Protein AF-A0A093BY20-F1 (afdb_monomer)

Solvent-accessible surface area (backbone atoms only — not comparable to full-atom values): 13966 Å² total; per-residue (Å²): 102,69,73,55,52,28,58,68,33,46,88,75,78,44,76,73,88,76,84,84,82,80,78,84,71,82,88,68,80,83,81,83,77,88,75,81,85,84,80,82,72,80,83,68,90,90,62,95,82,60,62,73,69,60,53,52,54,54,50,57,62,56,54,73,76,72,78,76,82,85,82,90,87,91,82,87,76,88,77,91,86,85,89,78,90,84,85,88,83,80,90,81,82,90,81,87,86,66,87,84,69,82,72,64,50,74,66,57,50,50,65,54,45,58,83,66,52,29,48,70,55,14,73,72,59,52,43,31,36,31,42,39,31,38,40,96,87,72,49,76,48,45,28,21,39,36,22,60,56,71,42,38,52,68,49,81,38,80,57,98,60,86,58,53,23,41,38,40,32,38,49,69,56,50,34,29,42,72,73,58,83,34,53,70,70,58,32,39,77,71,61,59,32,42,78,47,68,48,65,70,62,55,57,44,52,52,56,58,57,49,53,54,60,74,75,108

Organism: NCBI:txid240206

Sequence (216 aa):
LQLEINNMTKSWGLEVDRVELSMEAVLQPPRENPVGPLSTMPPVPGLEGLDGTLQQLAACFFSSALAGSRTGAPEAAASVETVNEVEPPTAPLLTTAGSTQRKPSADELLSAVEPILSEALVDQVGASYQVNITLPSGARSTYFIDLSSGSGQAGHGVPEGNPDVILEVAEEDLQDLFLGDLRPLSAYMSGRLQVKGDLHLALKLEELVKAMKSHR

InterPro domains:
  IPR003033 SCP2 sterol-binding domain [PF02036] (115-210)
  IPR036527 SCP2 sterol-binding domain superfamily [G3DSA:3.30.1050.10] (102-213)
  IPR036527 SCP2 sterol-binding domain superfamily [SSF55718] (108-212)
  IPR051935 Hydroxysteroid dehydrogenase-like protein 2 [PTHR42808] (101-214)

Radius of gyration: 29.67 Å; Cα contacts (8 Å, |Δi|>4): 219; chains: 1; bounding box: 61×71×63 Å

Mean predicted aligned error: 19.94 Å

Foldseek 3Di:
DQVVVQVVCVVVVDHDPDDDDDDDDPPDDDDDDDDDDDDDDDDDPPPPDDDVVVVVVVVVVVVVVPPPDDDDDDDDDDDDDDDDDDDDDDDDDDDDPDPPDPQDFPVRVQVLLVVLQALVLLVQQQFKEKEWEQEPVRDIWIKIWASNDDSTDIDTDDDPDDGQKYKYAYRVQVSCCLVVVDPPVNCPVVVRIPMDHDPVSVVSCVVSSVSSVVVD

Structure (mmCIF, N/CA/C/O backbone):
data_AF-A0A093BY20-F1
#
_entry.id   AF-A0A093BY20-F1
#
loop_
_atom_site.group_PDB
_atom_site.id
_atom_site.type_symbol
_atom_site.label_atom_id
_atom_site.label_alt_id
_atom_site.label_comp_id
_atom_site.label_asym_id
_atom_site.label_entity_id
_atom_site.label_seq_id
_atom_site.pdbx_PDB_ins_code
_atom_site.Cartn_x
_atom_site.Cartn_y
_atom_site.Cartn_z
_atom_site.occupancy
_atom_site.B_iso_or_equiv
_atom_site.auth_seq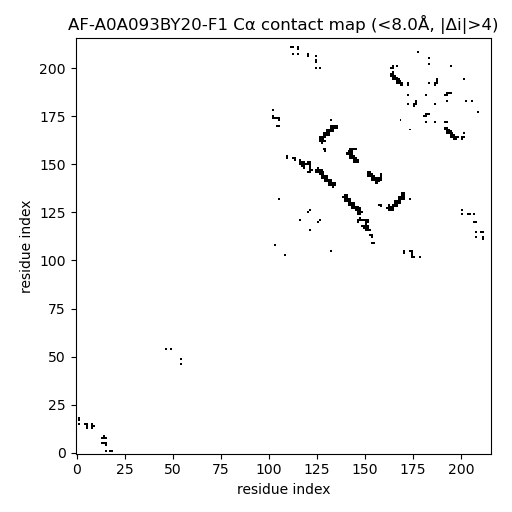_id
_atom_site.auth_comp_id
_atom_site.auth_asym_id
_atom_site.auth_atom_id
_atom_site.pdbx_PDB_model_num
ATOM 1 N N . LEU A 1 1 ? 0.530 -0.843 -36.905 1.00 69.81 1 LEU A N 1
ATOM 2 C CA . LEU A 1 1 ? -0.543 -1.311 -35.998 1.00 69.81 1 LEU A CA 1
ATOM 3 C C . LEU A 1 1 ? -0.497 -2.821 -35.780 1.00 69.81 1 LEU A C 1
ATOM 5 O O . LEU A 1 1 ? 0.227 -3.207 -34.886 1.00 69.81 1 LEU A O 1
ATOM 9 N N . GLN A 1 2 ? -1.134 -3.698 -36.569 1.00 71.62 2 GLN A N 1
ATOM 10 C CA . GLN A 1 2 ? -1.146 -5.143 -36.238 1.00 71.62 2 GLN A CA 1
ATOM 11 C C . GLN A 1 2 ? 0.258 -5.781 -36.147 1.00 71.62 2 GLN A C 1
ATOM 13 O O . GLN A 1 2 ? 0.544 -6.482 -35.186 1.00 71.62 2 GLN A O 1
ATOM 18 N N . LEU A 1 3 ? 1.174 -5.467 -37.072 1.00 75.19 3 LEU A N 1
ATOM 19 C CA . LEU A 1 3 ? 2.563 -5.962 -37.030 1.00 75.19 3 LEU A CA 1
ATOM 20 C C . LEU A 1 3 ? 3.346 -5.470 -35.795 1.00 75.19 3 LEU A C 1
ATOM 22 O O . LEU A 1 3 ? 4.195 -6.169 -35.253 1.00 75.19 3 LEU A O 1
ATOM 26 N N . GLU A 1 4 ? 3.049 -4.253 -35.359 1.00 78.06 4 GLU A N 1
ATOM 27 C CA . GLU A 1 4 ? 3.692 -3.591 -34.223 1.00 78.06 4 GLU A CA 1
ATOM 28 C C . GLU A 1 4 ? 3.171 -4.156 -32.899 1.00 78.06 4 GLU A C 1
ATOM 30 O O . GLU A 1 4 ? 3.953 -4.525 -32.028 1.00 78.06 4 GLU A O 1
ATOM 35 N N . ILE A 1 5 ? 1.855 -4.360 -32.813 1.00 78.25 5 ILE A N 1
ATOM 36 C CA . ILE A 1 5 ? 1.194 -5.041 -31.698 1.00 78.25 5 ILE A CA 1
ATOM 37 C C . ILE A 1 5 ? 1.679 -6.495 -31.606 1.00 78.25 5 ILE A C 1
ATOM 39 O O . ILE A 1 5 ? 1.964 -6.980 -30.511 1.00 78.25 5 ILE A O 1
ATOM 43 N N . ASN A 1 6 ? 1.856 -7.180 -32.740 1.00 81.75 6 ASN A N 1
ATOM 44 C CA . ASN A 1 6 ? 2.420 -8.531 -32.775 1.00 81.75 6 ASN A CA 1
ATOM 45 C C . ASN A 1 6 ? 3.862 -8.568 -32.270 1.00 81.75 6 ASN A C 1
ATOM 47 O O . ASN A 1 6 ? 4.234 -9.501 -31.571 1.00 81.75 6 ASN A O 1
ATOM 51 N N . ASN A 1 7 ? 4.675 -7.551 -32.557 1.00 84.06 7 ASN A N 1
ATOM 52 C CA . ASN A 1 7 ? 6.029 -7.473 -32.012 1.00 84.06 7 ASN A CA 1
ATOM 53 C C . ASN A 1 7 ? 6.010 -7.314 -30.479 1.00 84.06 7 ASN A C 1
ATOM 55 O O . ASN A 1 7 ? 6.732 -8.015 -29.774 1.00 84.06 7 ASN A O 1
ATOM 59 N N . MET A 1 8 ? 5.111 -6.473 -29.957 1.00 77.94 8 MET A N 1
ATOM 60 C CA . MET A 1 8 ? 4.942 -6.270 -28.512 1.00 77.94 8 MET A CA 1
ATOM 61 C C . MET A 1 8 ? 4.423 -7.516 -27.780 1.00 77.94 8 MET A C 1
ATOM 63 O O . MET A 1 8 ? 4.849 -7.799 -26.664 1.00 77.94 8 MET A O 1
ATOM 67 N N . THR A 1 9 ? 3.517 -8.272 -28.400 1.00 82.94 9 THR A N 1
ATOM 68 C CA . THR A 1 9 ? 2.881 -9.457 -27.792 1.00 82.94 9 THR A CA 1
ATOM 69 C C . THR A 1 9 ? 3.690 -10.744 -27.977 1.00 82.94 9 THR A C 1
ATOM 71 O O . THR A 1 9 ? 3.454 -11.737 -27.286 1.00 82.94 9 THR A O 1
ATOM 74 N N . LYS A 1 10 ? 4.732 -10.714 -28.816 1.00 85.25 10 LYS A N 1
ATOM 75 C CA . LYS A 1 10 ? 5.594 -11.867 -29.100 1.00 85.25 10 LYS A CA 1
ATOM 76 C C . LYS A 1 10 ? 6.351 -12.390 -27.882 1.00 85.25 10 LYS A C 1
ATOM 78 O O . LYS A 1 10 ? 6.501 -13.601 -27.741 1.00 85.25 10 LYS A O 1
ATOM 83 N N . SER A 1 11 ? 6.813 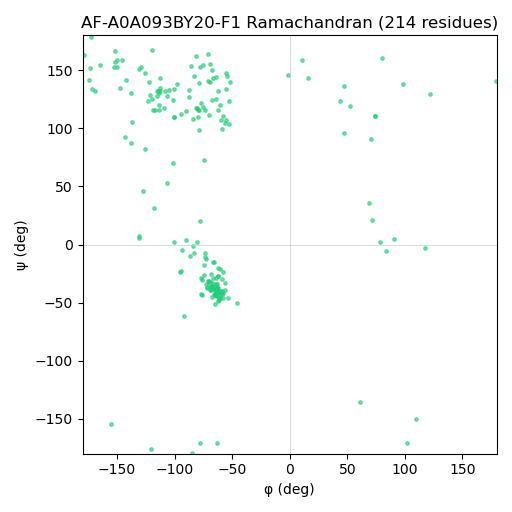-11.515 -26.988 1.00 77.25 11 SER A N 1
ATOM 84 C CA . SER A 1 11 ? 7.482 -11.929 -25.741 1.00 77.25 11 SER A CA 1
ATOM 85 C C . SER A 1 11 ? 6.544 -12.662 -24.774 1.00 77.25 11 SER A C 1
ATOM 87 O O . SER A 1 11 ? 7.016 -13.349 -23.875 1.00 77.25 11 SER A O 1
ATOM 89 N N . TRP A 1 12 ? 5.231 -12.571 -25.003 1.00 79.19 12 TRP A N 1
ATOM 90 C CA . TRP A 1 12 ? 4.180 -13.215 -24.218 1.00 79.19 12 TRP A CA 1
ATOM 91 C C . TRP A 1 12 ? 3.652 -14.490 -24.900 1.00 79.19 12 TRP A C 1
ATOM 93 O O . TRP A 1 12 ? 2.740 -15.127 -24.382 1.00 79.19 12 TRP A O 1
ATOM 103 N N . GLY A 1 13 ? 4.214 -14.876 -26.055 1.00 81.44 13 GLY A N 1
ATOM 104 C CA . GLY A 1 13 ? 3.799 -16.064 -26.809 1.00 81.44 13 GLY A CA 1
ATOM 105 C C . GLY A 1 13 ? 2.433 -15.934 -27.491 1.00 81.44 13 GLY A C 1
ATOM 106 O O . GLY A 1 13 ? 1.809 -16.948 -27.791 1.00 81.44 13 GLY A O 1
ATOM 107 N N . LEU A 1 14 ? 1.964 -14.705 -27.717 1.00 78.62 14 LEU A N 1
ATOM 108 C CA . LEU A 1 14 ? 0.658 -14.395 -28.297 1.00 78.62 14 LEU A CA 1
ATOM 109 C C . LEU A 1 14 ? 0.832 -13.759 -29.684 1.00 78.62 14 LEU A C 1
ATOM 111 O O . LEU A 1 14 ? 1.753 -12.971 -29.899 1.00 78.62 14 LEU A O 1
ATOM 115 N N . GLU A 1 15 ? -0.066 -14.087 -30.613 1.00 80.56 15 GLU A N 1
ATOM 116 C CA . GLU A 1 15 ? -0.161 -13.462 -31.937 1.00 80.56 15 GLU A CA 1
ATOM 117 C C . GLU A 1 15 ? -1.557 -12.854 -32.098 1.00 80.56 15 GLU A C 1
ATOM 119 O O . GLU A 1 15 ? -2.568 -13.515 -31.854 1.00 80.56 15 GLU A O 1
ATOM 124 N N . VAL A 1 16 ? -1.625 -11.579 -32.480 1.00 76.38 16 VAL A N 1
ATOM 125 C CA . VAL A 1 16 ? -2.894 -10.887 -32.706 1.00 76.38 16 VAL A CA 1
ATOM 126 C C . VAL A 1 16 ? -3.378 -11.182 -34.121 1.00 76.38 16 VAL A C 1
ATOM 128 O O . VAL A 1 16 ? -2.833 -10.682 -35.109 1.00 76.38 16 VAL A O 1
ATOM 131 N N . ASP A 1 17 ? -4.428 -11.999 -34.192 1.00 76.88 17 ASP A N 1
ATOM 132 C CA . ASP A 1 17 ? -5.066 -12.472 -35.426 1.00 76.88 17 ASP A CA 1
ATOM 133 C C . ASP A 1 17 ? -5.867 -11.367 -36.146 1.00 76.88 17 ASP A C 1
ATOM 135 O O . ASP A 1 17 ? -5.823 -11.247 -37.372 1.00 76.88 17 ASP A O 1
ATOM 139 N N . ARG A 1 18 ? -6.541 -10.482 -35.395 1.00 77.25 18 ARG A N 1
ATOM 140 C CA . ARG A 1 18 ? -7.375 -9.406 -35.955 1.00 77.25 18 ARG A CA 1
ATOM 141 C C . ARG A 1 18 ? -7.378 -8.162 -35.076 1.00 77.25 18 ARG A C 1
ATOM 143 O O . ARG A 1 18 ? -7.578 -8.248 -33.869 1.00 77.25 18 ARG A O 1
ATOM 150 N N . VAL A 1 19 ? -7.218 -7.000 -35.709 1.00 72.38 19 VAL A N 1
ATOM 151 C CA . VAL A 1 19 ? -7.348 -5.680 -35.078 1.00 72.38 19 VAL A CA 1
ATOM 152 C C . VAL A 1 19 ? -8.479 -4.928 -35.771 1.00 72.38 19 VAL A C 1
ATOM 154 O O . VAL A 1 19 ? -8.374 -4.620 -36.957 1.00 72.38 19 VAL A O 1
ATOM 157 N N . GLU A 1 20 ? -9.553 -4.629 -35.041 1.00 71.75 20 GLU A N 1
ATOM 158 C CA . GLU A 1 20 ? -10.641 -3.770 -35.518 1.00 71.75 20 GLU A CA 1
ATOM 159 C C . GLU A 1 20 ? -10.565 -2.408 -34.827 1.00 71.75 20 GLU A C 1
ATOM 161 O O . GLU A 1 20 ? -10.477 -2.318 -33.605 1.00 71.75 20 GLU A O 1
ATOM 166 N N . LEU A 1 21 ? -10.571 -1.342 -35.628 1.00 67.25 21 LEU A N 1
ATOM 167 C CA . LEU A 1 21 ? -10.616 0.035 -35.150 1.00 67.25 21 LEU A CA 1
ATOM 168 C C . LEU A 1 21 ? -12.051 0.535 -35.289 1.00 67.25 21 LEU A C 1
ATOM 170 O O . LEU A 1 21 ? -12.534 0.759 -36.398 1.00 67.25 21 LEU A O 1
ATOM 174 N N . SER A 1 22 ? -12.740 0.719 -34.170 1.00 59.31 22 SER A N 1
ATOM 175 C CA . SER A 1 22 ? -14.017 1.424 -34.145 1.00 59.31 22 SER A CA 1
ATOM 176 C C . SER A 1 22 ? -13.753 2.927 -34.175 1.00 59.31 22 SER A C 1
ATOM 178 O O . SER A 1 22 ? -13.250 3.494 -33.209 1.00 59.31 22 SER A O 1
ATOM 180 N N . MET A 1 23 ? -14.081 3.572 -35.292 1.00 55.59 23 MET A N 1
ATOM 181 C CA . MET A 1 23 ? -14.106 5.030 -35.382 1.00 55.59 23 MET A CA 1
ATOM 182 C C . MET A 1 23 ? -15.297 5.519 -34.553 1.00 55.59 23 MET A C 1
ATOM 184 O O . MET A 1 23 ? -16.440 5.209 -34.886 1.00 55.59 23 MET A O 1
ATOM 188 N N . GLU A 1 24 ? -15.033 6.197 -33.434 1.00 55.28 24 GLU A N 1
ATOM 189 C CA . GLU A 1 24 ? -16.071 6.709 -32.536 1.00 55.28 24 GLU A CA 1
ATOM 190 C C . GLU A 1 24 ? -17.056 7.599 -33.307 1.00 55.28 24 GLU A C 1
ATOM 192 O O . GLU A 1 24 ? -16.753 8.729 -33.688 1.00 55.28 24 GLU A O 1
ATOM 197 N N . ALA A 1 25 ? -18.265 7.086 -33.540 1.00 54.41 25 ALA A N 1
ATOM 198 C CA . ALA A 1 25 ? -19.403 7.913 -33.892 1.00 54.41 25 ALA A CA 1
ATOM 199 C C . ALA A 1 25 ? -19.928 8.539 -32.595 1.00 54.41 25 ALA A C 1
ATOM 201 O O . ALA A 1 25 ? -20.376 7.831 -31.695 1.00 54.41 25 ALA A O 1
ATOM 202 N N . VAL A 1 26 ? -19.861 9.867 -32.490 1.00 50.59 26 VAL A N 1
ATOM 203 C CA . VAL A 1 26 ? -20.443 10.635 -31.380 1.00 50.59 26 VAL A CA 1
ATOM 204 C C . VAL A 1 26 ? -21.945 10.335 -31.307 1.00 50.59 26 VAL A C 1
ATOM 206 O O . VAL A 1 26 ? -22.707 10.724 -32.189 1.00 50.59 26 VAL A O 1
ATOM 209 N N . LEU A 1 27 ? -22.379 9.625 -30.262 1.00 52.09 27 LEU A N 1
ATOM 210 C CA . LEU A 1 27 ? -23.745 9.095 -30.145 1.00 52.09 27 LEU A CA 1
ATOM 211 C C . LEU A 1 27 ? -24.800 10.112 -29.675 1.00 52.09 27 LEU A C 1
ATOM 213 O O . LEU A 1 27 ? -25.965 9.736 -29.553 1.00 52.09 27 LEU A O 1
ATOM 217 N N . GLN A 1 28 ? -24.449 11.383 -29.441 1.00 51.81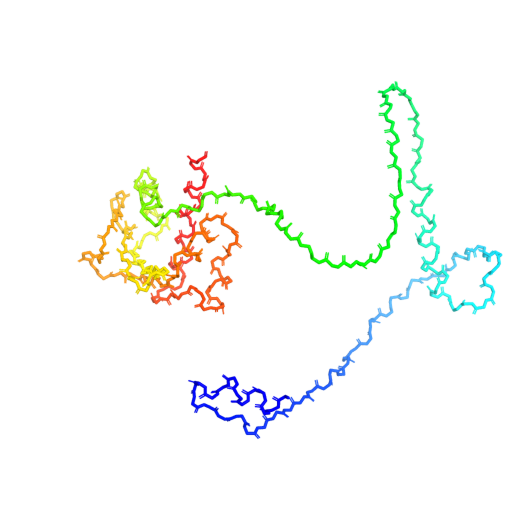 28 GLN A N 1
ATOM 218 C CA . GLN A 1 28 ? -25.421 12.475 -29.267 1.00 51.81 28 GLN A CA 1
ATOM 219 C C . GLN A 1 28 ? -24.741 13.858 -29.278 1.00 51.81 28 GLN A C 1
ATOM 221 O O . GLN A 1 28 ? -23.774 14.049 -28.538 1.00 51.81 28 GLN A O 1
ATOM 226 N N . PRO A 1 29 ? -25.241 14.846 -30.046 1.00 53.81 29 PRO 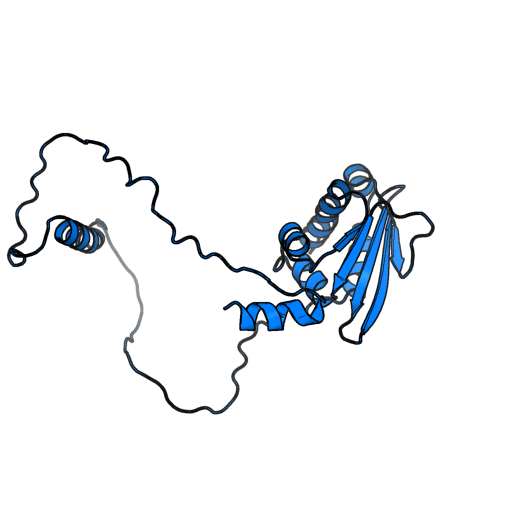A N 1
ATOM 227 C CA . PRO A 1 29 ? -24.869 16.239 -29.830 1.00 53.81 29 PRO A CA 1
ATOM 228 C C . PRO A 1 29 ? -25.435 16.738 -28.482 1.00 53.81 29 PRO A C 1
ATOM 230 O O . PRO A 1 29 ? -26.484 16.251 -28.041 1.00 53.81 29 PRO A O 1
ATOM 233 N N . PRO A 1 30 ? -24.772 17.698 -27.809 1.00 41.91 30 PRO A N 1
ATOM 234 C CA . PRO A 1 30 ? -25.262 18.278 -26.561 1.00 41.91 30 PRO A CA 1
ATOM 235 C C . PRO A 1 30 ? -26.679 18.837 -26.728 1.00 41.91 30 PRO A C 1
ATOM 237 O O . PRO A 1 30 ? -26.962 19.543 -27.693 1.00 41.91 30 PRO A O 1
ATOM 240 N N . ARG A 1 31 ? -27.576 18.530 -25.783 1.00 41.44 31 ARG A N 1
ATOM 241 C CA . ARG A 1 31 ? -28.939 19.079 -25.764 1.00 41.44 31 ARG A CA 1
ATOM 242 C C . ARG A 1 31 ? -28.882 20.606 -25.660 1.00 41.44 31 ARG A C 1
ATOM 244 O O . ARG A 1 31 ? -28.380 21.135 -24.670 1.00 41.44 31 ARG A O 1
ATOM 251 N N . GLU A 1 32 ? -29.439 21.292 -26.653 1.00 40.88 32 GLU A N 1
ATOM 252 C CA . GLU A 1 32 ? -29.743 22.720 -26.587 1.00 40.88 32 GLU A CA 1
ATOM 253 C C . GLU A 1 32 ? -30.771 22.963 -25.471 1.00 40.88 32 GLU A C 1
ATOM 255 O O . GLU A 1 32 ? -31.903 22.484 -25.531 1.00 40.88 32 GLU A O 1
ATOM 260 N N . ASN A 1 33 ? -30.374 23.696 -24.430 1.00 39.94 33 ASN A N 1
ATOM 261 C CA . ASN A 1 33 ? -31.321 24.304 -23.499 1.00 39.94 33 ASN A CA 1
ATOM 262 C C . ASN A 1 33 ? -31.849 25.592 -24.148 1.00 39.94 33 ASN A C 1
ATOM 264 O O . ASN A 1 33 ? -31.050 26.505 -24.373 1.00 39.94 33 ASN A O 1
ATOM 268 N N . PRO A 1 34 ? -33.158 25.722 -24.430 1.00 47.03 34 PRO A N 1
ATOM 269 C CA . PRO A 1 34 ? -33.701 26.961 -24.952 1.00 47.03 34 PRO A CA 1
ATOM 270 C C . PRO A 1 34 ? -33.858 27.930 -23.779 1.00 47.03 34 PRO A C 1
ATOM 272 O O . PRO A 1 34 ? -34.822 27.857 -23.018 1.00 47.03 34 PRO A O 1
ATOM 275 N N . VAL A 1 35 ? -32.899 28.837 -23.604 1.00 39.44 35 VAL A N 1
ATOM 276 C CA . VAL A 1 35 ? -33.124 30.028 -22.780 1.00 39.44 35 VAL A CA 1
ATOM 277 C C . VAL A 1 35 ? -33.713 31.104 -23.685 1.00 39.44 35 VAL A C 1
ATOM 279 O O . VAL A 1 35 ? -33.202 31.375 -24.768 1.00 39.44 35 VAL A O 1
ATOM 282 N N . GLY A 1 36 ? -34.853 31.633 -23.241 1.00 38.91 36 GLY A N 1
ATOM 283 C CA . GLY A 1 36 ? -35.722 32.567 -23.949 1.00 38.91 36 GLY A CA 1
ATOM 284 C C . GLY A 1 36 ? -35.114 33.939 -24.285 1.00 38.91 36 GLY A C 1
ATOM 285 O O . GLY A 1 36 ? -33.911 34.161 -24.171 1.00 38.91 36 GLY A O 1
ATOM 286 N N . PRO A 1 37 ? -35.959 34.864 -24.769 1.00 47.53 37 PRO A N 1
ATOM 287 C CA . PRO A 1 37 ? -35.572 35.823 -25.789 1.00 47.53 37 PRO A CA 1
ATOM 288 C C . PRO A 1 37 ? -34.906 37.087 -25.235 1.00 47.53 37 PRO A C 1
ATOM 290 O O . PRO A 1 37 ? -35.237 37.571 -24.157 1.00 47.53 37 PRO A O 1
ATOM 293 N N . LEU A 1 38 ? -34.078 37.678 -26.102 1.00 43.72 38 LEU A N 1
ATOM 294 C CA . LEU A 1 38 ? -33.733 39.101 -26.171 1.00 43.72 38 LEU A CA 1
ATOM 295 C C . LEU A 1 38 ? -32.847 39.656 -25.045 1.00 43.72 38 LEU A C 1
ATOM 297 O O . LEU A 1 38 ? -33.289 40.294 -24.095 1.00 43.72 38 LEU A O 1
ATOM 301 N N . SER A 1 39 ? -31.543 39.598 -25.288 1.00 38.72 39 SER A N 1
ATOM 302 C CA . SER A 1 39 ? -30.686 40.764 -25.068 1.00 38.72 39 SER A CA 1
ATOM 303 C C . SER A 1 39 ? -29.715 40.858 -26.235 1.00 38.72 39 SER A C 1
ATOM 305 O O . SER A 1 39 ? -28.633 40.284 -26.235 1.00 38.72 39 SER A O 1
ATOM 307 N N . THR A 1 40 ? -30.169 41.543 -27.283 1.00 40.41 40 THR A N 1
ATOM 308 C CA . THR A 1 40 ? -29.341 42.020 -28.389 1.00 40.41 40 THR A CA 1
ATOM 309 C C . THR A 1 40 ? -28.227 42.894 -27.821 1.00 40.41 40 THR A C 1
ATOM 311 O O . THR A 1 40 ? -28.475 44.035 -27.428 1.00 40.41 40 THR A O 1
ATOM 314 N N . MET A 1 41 ? -27.006 42.362 -27.757 1.00 45.06 41 MET A N 1
ATOM 315 C CA . MET A 1 41 ? -25.820 43.205 -27.643 1.00 45.06 41 MET A CA 1
ATOM 316 C C . MET A 1 41 ? -25.661 43.999 -28.947 1.00 45.06 41 MET A C 1
ATOM 318 O O . MET A 1 41 ? -25.984 43.478 -30.019 1.00 45.06 41 MET A O 1
ATOM 322 N N . PRO A 1 42 ? -25.214 45.265 -28.881 1.00 47.59 42 PRO A N 1
ATOM 323 C CA . PRO A 1 42 ? -24.997 46.057 -30.080 1.00 47.59 42 PRO A CA 1
ATOM 324 C C . PRO A 1 42 ? -23.884 45.421 -30.929 1.00 47.59 42 PRO A C 1
ATOM 326 O O . PRO A 1 42 ? -22.929 44.878 -30.368 1.00 47.59 42 PRO A O 1
ATOM 329 N N . PRO A 1 43 ? -23.991 45.479 -32.267 1.00 48.41 43 PRO A N 1
ATOM 330 C CA . PRO A 1 43 ? -22.982 44.915 -33.148 1.00 48.41 43 PRO A CA 1
ATOM 331 C C . PRO A 1 43 ? -21.650 45.631 -32.928 1.00 48.41 43 PRO A C 1
ATOM 333 O O . PRO A 1 43 ? -21.586 46.861 -32.884 1.00 48.41 43 PRO A O 1
ATOM 336 N N . VAL A 1 44 ? -20.587 44.845 -32.773 1.00 50.56 44 VAL A N 1
ATOM 337 C CA . VAL A 1 44 ? -19.222 45.356 -32.648 1.00 50.56 44 VAL A CA 1
ATOM 338 C C . VAL A 1 44 ? -18.766 45.793 -34.047 1.00 50.56 44 VAL A C 1
ATOM 340 O O . VAL A 1 44 ? -18.723 44.949 -34.947 1.00 50.56 44 VAL A O 1
ATOM 343 N N . PRO A 1 45 ? -18.451 47.081 -34.281 1.00 50.25 45 PRO A N 1
ATOM 344 C CA . PRO A 1 45 ? -18.043 47.540 -35.604 1.00 50.25 45 PRO A CA 1
ATOM 345 C C . PRO A 1 45 ? -16.726 46.877 -36.017 1.00 50.25 45 PRO A C 1
ATOM 347 O O . PRO A 1 45 ? -15.736 46.968 -35.292 1.00 50.25 45 PRO A O 1
ATOM 350 N N . GLY A 1 46 ? -16.713 46.231 -37.186 1.00 57.56 46 GLY A N 1
ATOM 351 C CA . GLY A 1 46 ? -15.500 45.678 -37.799 1.00 57.56 46 GLY A CA 1
ATOM 352 C C . GLY A 1 46 ? -15.468 44.162 -37.996 1.00 57.56 46 GLY A C 1
ATOM 353 O O . GLY A 1 46 ? -14.510 43.683 -38.591 1.00 57.56 46 GLY A O 1
ATOM 354 N N . LEU A 1 47 ? -16.486 43.408 -37.560 1.00 54.66 47 LEU A N 1
ATOM 355 C CA . LEU A 1 47 ? -16.532 41.941 -37.704 1.00 54.66 47 LEU A CA 1
ATOM 356 C C . LEU A 1 47 ? -17.833 41.446 -38.365 1.00 54.66 47 LEU A C 1
ATOM 358 O O . LEU A 1 47 ? -18.448 40.483 -37.921 1.00 54.66 47 LEU A O 1
ATOM 362 N N . GLU A 1 48 ? -18.258 42.082 -39.455 1.00 55.59 48 GLU A N 1
ATOM 363 C CA . GLU A 1 48 ? -19.518 41.769 -40.161 1.00 55.59 48 GLU A CA 1
ATOM 364 C C . GLU A 1 48 ? -19.457 40.517 -41.071 1.00 55.59 48 GLU A C 1
ATOM 366 O O . GLU A 1 48 ? -20.289 40.350 -41.956 1.00 55.59 48 GLU A O 1
ATOM 371 N N . GLY A 1 49 ? -18.496 39.610 -40.863 1.00 57.38 49 GLY A N 1
ATOM 372 C CA . GLY A 1 49 ? -18.312 38.414 -41.704 1.00 57.38 49 GLY A CA 1
ATOM 373 C C . GLY A 1 49 ? -18.157 37.087 -40.960 1.00 57.38 49 GLY A C 1
ATOM 374 O O . GLY A 1 49 ? -17.857 36.080 -41.595 1.00 57.38 49 GLY A O 1
ATOM 375 N N . LEU A 1 50 ? -18.304 37.070 -39.633 1.00 55.97 50 LEU A N 1
ATOM 376 C CA . LEU A 1 50 ? -18.008 35.899 -38.802 1.00 55.97 50 LEU A CA 1
ATOM 377 C C . LEU A 1 50 ? -19.286 35.375 -38.141 1.00 55.97 50 LEU A C 1
ATOM 379 O O . LEU A 1 50 ? -20.032 36.163 -37.557 1.00 55.97 50 LEU A O 1
ATOM 383 N N . ASP A 1 51 ? -19.502 34.059 -38.216 1.00 57.78 51 ASP A N 1
ATOM 384 C CA . ASP A 1 51 ? -20.647 33.356 -37.624 1.00 57.78 51 ASP A CA 1
ATOM 385 C C . ASP A 1 51 ? -20.766 33.646 -36.112 1.00 57.78 51 ASP A C 1
ATOM 387 O O . ASP A 1 51 ? -19.758 33.826 -35.418 1.00 57.78 51 ASP A O 1
ATOM 391 N N . GLY A 1 52 ? -21.995 33.735 -35.590 1.00 56.94 52 GLY A N 1
ATOM 392 C CA . GLY A 1 52 ? -22.290 34.349 -34.283 1.00 56.94 52 GLY A CA 1
ATOM 393 C C . GLY A 1 52 ? -21.563 33.720 -33.084 1.00 56.94 52 GLY A C 1
ATOM 394 O O . GLY A 1 52 ? -21.297 34.392 -32.089 1.00 56.94 52 GLY A O 1
ATOM 395 N N . THR A 1 53 ? -21.154 32.456 -33.195 1.00 55.19 53 THR A N 1
ATOM 396 C CA . THR A 1 53 ? -20.357 31.734 -32.190 1.00 55.19 53 THR A CA 1
ATOM 397 C C . THR A 1 53 ? -18.934 32.272 -32.036 1.00 55.19 53 THR A C 1
ATOM 399 O O . THR A 1 53 ? -18.421 32.327 -30.917 1.00 55.19 53 THR A O 1
ATOM 402 N N . LEU A 1 54 ? -18.299 32.728 -33.120 1.00 58.69 54 LEU A N 1
ATOM 403 C CA . LEU A 1 54 ? -16.959 33.327 -33.062 1.00 58.69 54 LEU A CA 1
ATOM 404 C C . LEU A 1 54 ? -16.987 34.721 -32.430 1.00 58.69 54 LEU A C 1
ATOM 406 O O . LEU A 1 54 ? -16.074 35.081 -31.686 1.00 58.69 54 LEU A O 1
ATOM 410 N N . GLN A 1 55 ? -18.059 35.482 -32.655 1.00 60.03 55 GLN A N 1
ATOM 411 C CA . GLN A 1 55 ? -18.249 36.774 -31.994 1.00 60.03 55 GLN A CA 1
ATOM 412 C C . GLN A 1 55 ? -18.504 36.607 -30.488 1.00 60.03 55 GLN A C 1
ATOM 414 O O . GLN A 1 55 ? -17.981 37.385 -29.691 1.00 60.03 55 GLN A O 1
ATOM 419 N N . GLN A 1 56 ? -19.224 35.552 -30.085 1.00 58.91 56 GLN A N 1
ATOM 420 C CA . GLN A 1 56 ? -19.463 35.223 -28.675 1.00 58.91 56 GLN A CA 1
ATOM 421 C C . GLN A 1 56 ? -18.155 34.903 -27.932 1.00 58.91 56 GLN A C 1
ATOM 423 O O . GLN A 1 56 ? -17.939 35.371 -26.813 1.00 58.91 56 GLN A O 1
ATOM 428 N N . LEU A 1 57 ? -17.255 34.148 -28.572 1.00 61.50 57 LEU A N 1
ATOM 429 C CA . LEU A 1 57 ? -15.925 33.858 -28.032 1.00 61.50 57 LEU A CA 1
ATOM 430 C C . LEU A 1 57 ? -15.080 35.135 -27.905 1.00 61.50 57 LEU A C 1
ATOM 432 O O . LEU A 1 57 ? -14.471 35.359 -26.858 1.00 61.50 57 LEU A O 1
ATOM 436 N N . ALA A 1 58 ? -15.094 36.006 -28.920 1.00 58.34 58 ALA A N 1
ATOM 437 C CA . ALA A 1 58 ? -14.380 37.283 -28.878 1.00 58.34 58 ALA A CA 1
ATOM 438 C C . ALA A 1 58 ? -14.908 38.217 -27.768 1.00 58.34 58 ALA A C 1
ATOM 440 O O . ALA A 1 58 ? -14.122 38.847 -27.056 1.00 58.34 58 ALA A O 1
ATOM 441 N N . ALA A 1 59 ? -16.226 38.259 -27.556 1.00 60.16 59 ALA A N 1
ATOM 442 C CA . ALA A 1 59 ? -16.844 39.032 -26.480 1.00 60.16 59 ALA A CA 1
ATOM 443 C C . ALA A 1 59 ? -16.467 38.503 -25.082 1.00 60.16 59 ALA A C 1
ATOM 445 O O . ALA A 1 59 ? -16.198 39.298 -24.179 1.00 60.16 59 ALA A O 1
ATOM 446 N N . CYS A 1 60 ? -16.375 37.178 -24.901 1.00 56.75 60 CYS A N 1
ATOM 447 C CA . CYS A 1 60 ? -15.927 36.573 -23.642 1.00 56.75 60 CYS A CA 1
ATOM 448 C C . CYS A 1 60 ? -14.479 36.945 -23.288 1.00 56.75 60 CYS A C 1
ATOM 450 O O . CYS A 1 60 ? -14.197 37.239 -22.126 1.00 56.75 60 CYS A O 1
ATOM 452 N N . PHE A 1 61 ? -13.578 37.007 -24.275 1.00 56.09 61 PHE A N 1
ATOM 453 C CA . PHE A 1 61 ? -12.198 37.450 -24.047 1.00 56.09 61 PHE A CA 1
ATOM 454 C C . PHE A 1 61 ? -12.112 38.936 -23.676 1.00 56.09 61 PHE A C 1
ATOM 456 O O . PHE A 1 61 ? -11.334 39.305 -22.797 1.00 56.09 61 PHE A O 1
ATOM 463 N N . PHE A 1 62 ? -12.944 39.788 -24.279 1.00 51.72 62 PHE A N 1
ATOM 464 C CA . PHE A 1 62 ? -12.947 41.221 -23.973 1.00 51.72 62 PHE A CA 1
ATOM 465 C C . PHE A 1 62 ? -13.630 41.550 -22.632 1.00 51.72 62 PHE A C 1
ATOM 467 O O . PHE A 1 62 ? -13.220 42.475 -21.931 1.00 51.72 62 PHE A O 1
ATOM 474 N N . SER A 1 63 ? -14.629 40.763 -22.213 1.00 48.25 63 SER A N 1
ATOM 475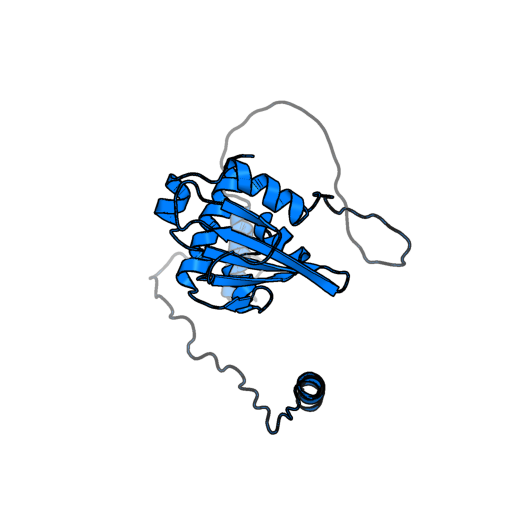 C CA . SER A 1 63 ? -15.332 40.975 -20.939 1.00 48.25 63 SER A CA 1
ATOM 476 C C . SER A 1 63 ? -14.457 40.706 -19.711 1.00 48.25 63 SER A C 1
ATOM 478 O O . SER A 1 63 ? -14.706 41.287 -18.652 1.00 48.25 63 SER A O 1
ATOM 480 N N . SER A 1 64 ? -13.421 39.869 -19.827 1.00 47.03 64 SER A N 1
ATOM 481 C CA . SER A 1 64 ? -12.518 39.591 -18.703 1.00 47.03 64 SER A CA 1
ATOM 482 C C . SER A 1 64 ? -11.562 40.753 -18.391 1.00 47.03 64 SER A C 1
ATOM 484 O O . SER A 1 64 ? -10.919 40.739 -17.344 1.00 47.03 64 SER A O 1
ATOM 486 N N . ALA A 1 65 ? -11.485 41.773 -19.257 1.00 50.22 65 ALA A N 1
ATOM 487 C CA . ALA A 1 65 ? -10.610 42.934 -19.082 1.00 50.22 65 ALA A CA 1
ATOM 488 C C . ALA A 1 65 ? -11.278 44.138 -18.382 1.00 50.22 65 ALA A C 1
ATOM 490 O O . ALA A 1 65 ? -10.600 45.124 -18.103 1.00 50.22 65 ALA A O 1
ATOM 491 N N . LEU A 1 66 ? -12.585 44.090 -18.077 1.00 45.72 66 LEU A N 1
ATOM 492 C CA . LEU A 1 66 ? -13.323 45.249 -17.538 1.00 45.72 66 LEU A CA 1
ATOM 493 C C . LEU A 1 66 ? -14.182 44.981 -16.289 1.00 45.72 66 LEU A C 1
ATOM 495 O O . LEU A 1 66 ? -14.857 45.892 -15.813 1.00 45.72 66 LEU A O 1
ATOM 499 N N . ALA A 1 67 ? -14.096 43.796 -15.680 1.00 38.09 67 ALA A N 1
ATOM 500 C CA . ALA A 1 67 ? -14.754 43.487 -14.404 1.00 38.09 67 ALA A CA 1
ATOM 501 C C . ALA A 1 67 ? -13.756 43.408 -13.230 1.00 38.09 67 ALA A C 1
ATOM 503 O O . ALA A 1 67 ? -13.716 42.437 -12.483 1.00 38.09 67 ALA A O 1
ATOM 504 N N . GLY A 1 68 ? -12.949 44.459 -13.069 1.00 34.91 68 GLY A N 1
ATOM 505 C CA . GLY A 1 68 ? -12.187 44.759 -11.854 1.00 34.91 68 GLY A CA 1
ATOM 506 C C . GLY A 1 68 ? -12.517 46.177 -11.393 1.00 34.91 68 GLY A C 1
ATOM 507 O O . GLY A 1 68 ? -11.830 47.134 -11.740 1.00 34.91 68 GLY A O 1
ATOM 508 N N . SER A 1 69 ? -13.624 46.354 -10.675 1.00 34.00 69 SER A N 1
ATOM 509 C CA . SER A 1 69 ? -14.067 47.663 -10.192 1.00 34.00 69 SER A CA 1
ATOM 510 C C . SER A 1 69 ? -13.339 48.084 -8.909 1.00 34.00 69 SER A C 1
ATOM 512 O O . SER A 1 69 ? -13.548 47.461 -7.878 1.00 34.00 69 SER A O 1
ATOM 514 N N . ARG A 1 70 ? -12.582 49.195 -9.005 1.00 29.55 70 ARG A N 1
ATOM 515 C CA . ARG A 1 70 ? -12.468 50.333 -8.051 1.00 29.55 70 ARG A CA 1
ATOM 516 C C . ARG A 1 70 ? -12.152 49.956 -6.581 1.00 29.55 70 ARG A C 1
ATOM 518 O O . ARG A 1 70 ? -12.981 49.370 -5.905 1.00 29.55 70 ARG A O 1
ATOM 525 N N . THR A 1 71 ? -11.049 50.370 -5.941 1.00 26.92 71 THR A N 1
ATOM 526 C CA . THR A 1 71 ? -10.687 51.752 -5.522 1.00 26.92 71 THR A CA 1
ATOM 527 C C . THR A 1 71 ? -9.309 51.691 -4.802 1.00 26.92 71 THR A C 1
ATOM 529 O O . THR A 1 71 ? -9.067 50.719 -4.096 1.00 26.92 71 THR A O 1
ATOM 532 N N . GLY A 1 72 ? -8.409 52.674 -5.010 1.00 26.30 72 GLY A N 1
ATOM 533 C CA . GLY A 1 72 ? -6.985 52.692 -4.570 1.00 26.30 72 GLY A CA 1
ATOM 534 C C . GLY A 1 72 ? -6.706 53.030 -3.090 1.00 26.30 72 GLY A C 1
ATOM 535 O O . GLY A 1 72 ? -7.642 53.115 -2.306 1.00 26.30 72 GLY A O 1
ATOM 536 N N . ALA A 1 73 ? -5.475 53.263 -2.605 1.00 32.41 73 ALA A N 1
ATOM 537 C CA . ALA A 1 73 ? -4.126 53.480 -3.175 1.00 32.41 73 ALA A CA 1
ATOM 538 C C . ALA A 1 73 ? -3.038 53.079 -2.104 1.00 32.41 73 ALA A C 1
ATOM 540 O O . ALA A 1 73 ? -3.377 52.284 -1.234 1.00 32.41 73 ALA A O 1
ATOM 541 N N . PRO A 1 74 ? -1.783 53.596 -2.086 1.00 44.47 74 PRO A N 1
ATOM 542 C CA . PRO A 1 74 ? -0.556 52.993 -2.644 1.00 44.47 74 PRO A CA 1
ATOM 543 C C . PRO A 1 74 ? 0.569 52.717 -1.603 1.00 44.47 74 PRO A C 1
ATOM 545 O O . PRO A 1 74 ? 0.535 53.290 -0.526 1.00 44.47 74 PRO A O 1
ATOM 548 N N . GLU A 1 75 ? 1.614 51.946 -1.951 1.00 25.48 75 GLU A N 1
ATOM 549 C CA . GLU A 1 75 ? 3.034 52.357 -1.800 1.00 25.48 75 GLU A CA 1
ATOM 550 C C . GLU A 1 75 ? 4.003 51.352 -2.469 1.00 25.48 75 GLU A C 1
ATOM 552 O O . GLU A 1 75 ? 3.838 50.147 -2.329 1.00 25.48 75 GLU A O 1
ATOM 557 N N . ALA A 1 76 ? 4.953 51.922 -3.226 1.00 29.28 76 ALA A N 1
ATOM 558 C CA . ALA A 1 76 ? 6.305 51.510 -3.657 1.00 29.28 76 ALA A CA 1
ATOM 559 C C . ALA A 1 76 ? 6.757 50.025 -3.545 1.00 29.28 76 ALA A C 1
ATOM 561 O O . ALA A 1 76 ? 6.518 49.353 -2.557 1.00 29.28 76 ALA A O 1
ATOM 562 N N . ALA A 1 77 ? 7.538 49.446 -4.462 1.00 31.08 77 ALA A N 1
ATOM 563 C CA . ALA A 1 77 ? 8.514 50.002 -5.396 1.00 31.08 77 ALA A CA 1
ATOM 564 C C . ALA A 1 77 ? 8.863 48.966 -6.490 1.00 31.08 77 ALA A C 1
ATOM 566 O O . ALA A 1 77 ? 8.784 47.775 -6.218 1.00 31.08 77 ALA A O 1
ATOM 567 N N . ALA A 1 78 ? 9.302 49.473 -7.656 1.00 29.23 78 ALA A N 1
ATOM 568 C CA . ALA A 1 78 ? 10.367 48.971 -8.554 1.00 29.23 78 ALA A CA 1
ATOM 569 C C . ALA A 1 78 ? 10.400 47.470 -8.942 1.00 29.23 78 ALA A C 1
ATOM 571 O O . ALA A 1 78 ? 10.376 46.597 -8.095 1.00 29.23 78 ALA A O 1
ATOM 572 N N . SER A 1 79 ? 10.629 47.025 -10.175 1.00 29.39 79 SER A N 1
ATOM 573 C CA . SER A 1 79 ? 10.880 47.588 -11.505 1.00 29.39 79 SER A CA 1
ATOM 574 C C . SER A 1 79 ? 10.911 46.373 -12.461 1.00 29.39 79 SER A C 1
ATOM 576 O O . SER A 1 79 ? 11.427 45.340 -12.054 1.00 29.39 79 SER A O 1
ATOM 578 N N . VAL A 1 80 ? 10.361 46.522 -13.679 1.00 34.88 80 VAL A N 1
ATOM 579 C CA . VAL A 1 80 ? 10.910 46.133 -15.013 1.00 34.88 80 VAL A CA 1
ATOM 580 C C . VAL A 1 80 ? 11.591 44.737 -15.112 1.00 34.88 80 VAL A C 1
ATOM 582 O O . VAL A 1 80 ? 12.537 44.462 -14.397 1.00 34.88 80 VAL A O 1
ATOM 585 N N . GLU A 1 81 ? 11.213 43.793 -15.984 1.00 32.19 81 GLU A N 1
ATOM 586 C CA . GLU A 1 81 ? 11.257 43.900 -17.449 1.00 32.19 81 GLU A CA 1
ATOM 587 C C . GLU A 1 81 ? 10.598 42.686 -18.140 1.00 32.19 81 GLU A C 1
ATOM 589 O O . GLU A 1 81 ? 10.571 41.569 -17.630 1.00 32.19 81 GLU A O 1
ATOM 594 N N . THR A 1 82 ? 10.079 42.962 -19.329 1.00 32.59 82 THR A N 1
ATOM 595 C CA . THR A 1 82 ? 9.468 42.097 -20.348 1.00 32.59 82 THR A CA 1
ATOM 596 C C . THR A 1 82 ? 10.497 41.455 -21.300 1.00 32.59 82 THR A C 1
ATOM 598 O O . THR A 1 82 ? 11.658 41.838 -21.267 1.00 32.59 82 THR A O 1
ATOM 601 N N . VAL A 1 83 ? 9.987 40.656 -22.263 1.00 33.03 83 VAL A N 1
ATOM 602 C CA . VAL A 1 83 ? 10.549 40.296 -23.601 1.00 33.03 83 VAL A CA 1
ATOM 603 C C . VAL A 1 83 ? 11.264 38.932 -2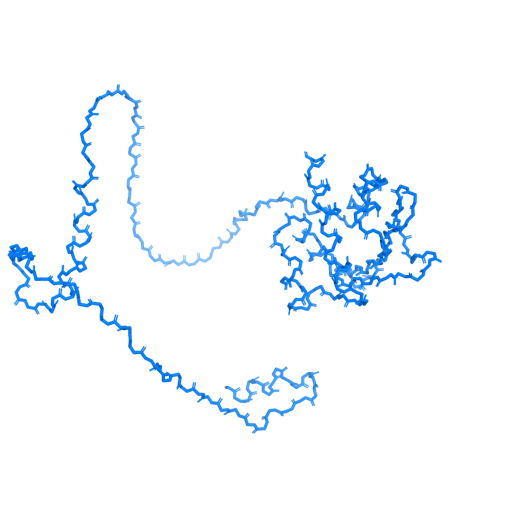3.642 1.00 33.03 83 VAL A C 1
ATOM 605 O O . VAL A 1 83 ? 12.055 38.638 -22.761 1.00 33.03 83 VAL A O 1
ATOM 608 N N . ASN A 1 84 ? 11.134 38.051 -24.642 1.00 33.97 84 ASN A N 1
ATOM 609 C CA . ASN A 1 84 ? 10.235 37.816 -25.786 1.00 33.97 84 ASN A CA 1
ATOM 610 C C . ASN A 1 84 ? 10.755 36.529 -26.487 1.00 33.97 84 ASN A C 1
ATOM 612 O O . ASN A 1 84 ? 11.891 36.131 -26.261 1.00 33.97 84 ASN A O 1
ATOM 616 N N . GLU A 1 85 ? 9.908 35.931 -27.322 1.00 39.06 85 GLU A N 1
ATOM 617 C CA . GLU A 1 85 ? 10.111 34.933 -28.395 1.00 39.06 85 GLU A CA 1
ATOM 618 C C . GLU A 1 85 ? 11.504 34.371 -28.799 1.00 39.06 85 GLU A C 1
ATOM 620 O O . GLU A 1 85 ? 12.476 35.098 -28.991 1.00 39.06 85 GLU A O 1
ATOM 625 N N . VAL A 1 86 ? 11.435 33.083 -29.193 1.00 33.31 86 VAL A N 1
ATOM 626 C CA . VAL A 1 86 ? 11.928 32.438 -30.444 1.00 33.31 86 VAL A CA 1
ATOM 627 C C . VAL A 1 86 ? 12.943 31.276 -30.318 1.00 33.31 86 VAL A C 1
ATOM 629 O O . VAL A 1 86 ? 13.954 31.388 -29.641 1.00 33.31 86 VAL A O 1
ATOM 632 N N . GLU A 1 87 ? 12.585 30.180 -31.014 1.00 30.84 87 GLU A N 1
ATOM 633 C CA . GLU A 1 87 ? 13.266 28.958 -31.531 1.00 30.84 87 GLU A CA 1
ATOM 634 C C . GLU A 1 87 ? 14.722 28.524 -31.154 1.00 30.84 87 GLU A C 1
ATOM 636 O O . GLU A 1 87 ? 15.556 29.329 -30.754 1.00 30.84 87 GLU A O 1
ATOM 641 N N . PRO A 1 88 ? 15.062 27.215 -31.329 1.00 59.59 88 PRO A N 1
ATOM 642 C CA . PRO A 1 88 ? 16.288 26.565 -30.844 1.00 59.59 88 PRO A CA 1
ATOM 643 C C . PRO A 1 88 ? 17.497 26.826 -31.768 1.00 59.59 88 PRO A C 1
ATOM 645 O O . PRO A 1 88 ? 17.320 27.175 -32.936 1.00 59.59 88 PRO A O 1
ATOM 648 N N . PRO A 1 89 ? 18.749 26.623 -31.304 1.00 46.06 89 PRO A N 1
ATOM 649 C CA . PRO A 1 89 ? 19.410 25.343 -31.597 1.00 46.06 89 PRO A CA 1
ATOM 650 C C . PRO A 1 89 ? 20.459 24.884 -30.551 1.00 46.06 89 PRO A C 1
ATOM 652 O O . PRO A 1 89 ? 20.974 25.660 -29.755 1.00 46.06 89 PRO A O 1
ATOM 655 N N . THR A 1 90 ? 20.847 23.609 -30.670 1.00 29.36 90 THR A N 1
ATOM 656 C CA . THR A 1 90 ? 22.153 23.044 -30.262 1.00 29.36 90 THR A CA 1
ATOM 657 C C . THR A 1 90 ? 22.417 22.852 -28.759 1.00 29.36 90 THR A C 1
ATOM 659 O O . THR A 1 90 ? 22.677 23.783 -28.007 1.00 29.36 90 THR A O 1
ATOM 662 N N . ALA A 1 91 ? 22.469 21.577 -28.351 1.00 54.91 91 ALA A N 1
ATOM 663 C CA . ALA A 1 91 ? 23.075 21.124 -27.096 1.00 54.91 91 ALA A CA 1
ATOM 664 C C . ALA A 1 91 ? 24.514 21.669 -26.956 1.00 54.91 91 ALA A C 1
ATOM 666 O O . ALA A 1 91 ? 25.268 21.630 -27.931 1.00 54.91 91 ALA A O 1
ATOM 667 N N . PRO A 1 92 ? 24.936 22.107 -25.757 1.00 48.88 92 PRO A N 1
ATOM 668 C CA . PRO A 1 92 ? 25.418 21.126 -24.789 1.00 48.88 92 PRO A CA 1
ATOM 669 C C . PRO A 1 92 ? 25.105 21.453 -23.313 1.00 48.88 92 PRO A C 1
ATOM 671 O O . PRO A 1 92 ? 24.962 22.601 -22.917 1.00 48.88 92 PRO A O 1
ATOM 674 N N . LEU A 1 93 ? 25.139 20.388 -22.506 1.00 37.59 93 LEU A N 1
ATOM 675 C CA . LEU A 1 93 ? 25.450 20.361 -21.069 1.00 37.59 93 LEU A CA 1
ATOM 676 C C . LEU A 1 93 ? 24.404 20.889 -20.066 1.00 37.59 93 LEU A C 1
ATOM 678 O O . LEU A 1 93 ? 24.221 22.080 -19.863 1.00 37.59 93 LEU A O 1
ATOM 682 N N . LEU A 1 94 ? 23.874 19.907 -19.325 1.00 50.94 94 LEU A N 1
ATOM 683 C CA . LEU A 1 94 ? 23.793 19.871 -17.860 1.00 50.94 94 LEU A CA 1
ATOM 684 C C . LEU A 1 94 ? 23.289 21.140 -17.162 1.00 50.94 94 LEU A C 1
ATOM 686 O O . LEU A 1 94 ? 24.089 21.953 -16.713 1.00 50.94 94 LEU A O 1
ATOM 690 N N . THR A 1 95 ? 21.995 21.176 -16.857 1.00 32.78 95 THR A N 1
ATOM 691 C CA . THR A 1 95 ? 21.524 21.748 -15.588 1.00 32.78 95 THR A CA 1
ATOM 692 C C . THR A 1 95 ? 20.341 20.947 -15.059 1.00 32.78 95 THR A C 1
ATOM 694 O O . THR A 1 95 ? 19.175 21.143 -15.385 1.00 32.78 95 THR A O 1
ATOM 697 N N . THR A 1 96 ? 20.708 19.985 -14.221 1.00 42.53 96 THR A N 1
ATOM 698 C CA . THR A 1 96 ? 19.861 19.212 -13.324 1.00 42.53 96 THR A CA 1
ATOM 699 C C . THR A 1 96 ? 19.132 20.154 -12.363 1.00 42.53 96 THR A C 1
ATOM 701 O O . THR A 1 96 ? 19.697 20.583 -11.362 1.00 42.53 96 THR A O 1
ATOM 704 N N . ALA A 1 97 ? 17.869 20.461 -12.648 1.00 40.97 97 ALA A N 1
ATOM 705 C CA . ALA A 1 97 ? 16.928 21.002 -11.672 1.00 40.97 97 ALA A CA 1
ATOM 706 C C . ALA A 1 97 ? 16.006 19.863 -11.210 1.00 40.97 97 ALA A C 1
ATOM 708 O O . ALA A 1 97 ? 14.842 19.784 -11.587 1.00 40.97 97 ALA A O 1
ATOM 709 N N . GLY A 1 98 ? 16.575 18.925 -10.452 1.00 37.97 98 GLY A N 1
ATOM 710 C CA . GLY A 1 98 ? 15.828 17.896 -9.739 1.00 37.97 98 GLY A CA 1
ATOM 711 C C . GLY A 1 98 ? 15.901 18.205 -8.255 1.00 37.97 98 GLY A C 1
ATOM 712 O O . GLY A 1 98 ? 16.990 18.228 -7.686 1.00 37.97 98 GLY A O 1
ATOM 713 N N . SER A 1 99 ? 14.759 18.461 -7.629 1.00 42.69 99 SER A N 1
ATOM 714 C CA . SER A 1 99 ? 14.605 18.447 -6.178 1.00 42.69 99 SER A CA 1
ATOM 715 C C . SER A 1 99 ? 15.139 17.108 -5.661 1.00 42.69 99 SER A C 1
ATOM 717 O O . SER A 1 99 ? 14.505 16.068 -5.820 1.00 42.69 99 SER A O 1
ATOM 719 N N . THR A 1 100 ? 16.337 17.106 -5.077 1.00 41.06 100 THR A N 1
ATOM 720 C CA . THR A 1 100 ? 16.934 15.925 -4.446 1.00 41.06 100 THR A CA 1
ATOM 721 C C . THR A 1 100 ? 16.237 15.670 -3.115 1.00 41.06 100 THR A C 1
ATOM 723 O O . THR A 1 100 ? 16.782 15.940 -2.045 1.00 41.06 100 THR A O 1
ATOM 726 N N . GLN A 1 101 ? 15.002 15.180 -3.169 1.00 57.84 101 GLN A N 1
ATOM 727 C CA . GLN A 1 101 ? 14.391 14.559 -2.008 1.00 57.84 101 GLN A CA 1
ATOM 728 C C . GLN A 1 101 ? 15.057 13.193 -1.841 1.00 57.84 101 GLN A C 1
ATOM 730 O O . GLN A 1 101 ? 14.980 12.345 -2.728 1.00 57.84 101 GLN A O 1
ATOM 735 N N . ARG A 1 102 ? 15.775 12.998 -0.729 1.00 70.62 102 ARG A N 1
ATOM 736 C CA . ARG A 1 102 ? 16.348 11.695 -0.373 1.00 70.62 102 ARG A CA 1
ATOM 737 C C . ARG A 1 102 ? 15.188 10.709 -0.249 1.00 70.62 102 ARG A C 1
ATOM 739 O O . ARG A 1 102 ? 14.405 10.815 0.694 1.00 70.62 102 ARG A O 1
ATOM 746 N N . LYS A 1 103 ? 15.053 9.804 -1.220 1.00 76.75 103 LYS A N 1
ATOM 747 C CA . LYS A 1 103 ? 14.091 8.709 -1.125 1.00 76.75 103 LYS A CA 1
ATOM 748 C C . LYS A 1 103 ? 14.559 7.773 0.003 1.00 76.75 103 LYS A C 1
ATOM 750 O O . LYS A 1 103 ? 15.728 7.382 -0.018 1.00 76.75 103 LYS A O 1
ATOM 755 N N . PRO A 1 104 ? 13.721 7.496 1.015 1.00 82.25 104 PRO A N 1
ATOM 756 C CA . PRO A 1 104 ? 14.119 6.662 2.145 1.00 82.25 104 PRO A CA 1
ATOM 757 C C . PRO A 1 104 ? 14.293 5.207 1.703 1.00 82.25 104 PRO A C 1
ATOM 759 O O . PRO A 1 104 ? 13.502 4.705 0.908 1.00 82.25 104 PRO A O 1
ATOM 762 N N . SER A 1 105 ? 15.318 4.515 2.194 1.00 86.69 105 SER A N 1
ATOM 763 C CA . SER A 1 105 ? 15.488 3.087 1.888 1.00 86.69 105 SER A CA 1
ATOM 764 C C . SER A 1 105 ? 14.434 2.232 2.602 1.00 86.69 105 SER A C 1
ATOM 766 O O . SER A 1 105 ? 13.793 2.676 3.555 1.00 86.69 105 SER A O 1
ATOM 768 N N . ALA A 1 106 ? 14.261 0.982 2.166 1.00 86.19 106 ALA A N 1
ATOM 769 C CA . ALA A 1 106 ? 13.349 0.040 2.820 1.00 86.19 106 ALA A CA 1
ATOM 770 C C . ALA A 1 106 ? 13.657 -0.151 4.321 1.00 86.19 106 ALA A C 1
ATOM 772 O O . ALA A 1 106 ? 12.742 -0.201 5.138 1.00 86.19 106 ALA A O 1
ATOM 773 N N . ASP A 1 107 ? 14.938 -0.193 4.690 1.00 88.00 107 ASP A N 1
ATOM 774 C CA . ASP A 1 107 ? 15.398 -0.263 6.080 1.00 88.00 107 ASP A CA 1
ATOM 775 C C . ASP A 1 107 ? 15.024 0.990 6.883 1.00 88.00 107 ASP A C 1
ATOM 777 O O . ASP A 1 107 ? 14.538 0.881 8.005 1.00 88.00 107 ASP A O 1
ATOM 781 N N . GLU A 1 108 ? 15.186 2.184 6.303 1.00 88.00 108 GLU A N 1
ATOM 782 C CA . GLU A 1 108 ? 14.778 3.437 6.953 1.00 88.00 108 GLU A CA 1
ATOM 783 C C . GLU A 1 108 ? 13.259 3.484 7.169 1.00 88.00 108 GLU A C 1
ATOM 785 O O . GLU A 1 108 ? 12.795 3.942 8.214 1.00 88.00 108 GLU A O 1
ATOM 790 N N . LEU A 1 109 ? 12.484 2.985 6.201 1.00 87.06 109 LEU A N 1
ATOM 791 C CA . LEU A 1 109 ? 11.033 2.860 6.324 1.00 87.06 109 LEU A CA 1
ATOM 792 C C . LEU A 1 109 ? 10.652 1.881 7.437 1.00 87.06 109 LEU A C 1
ATOM 794 O O . LEU A 1 109 ? 9.767 2.196 8.228 1.00 87.06 109 LEU A O 1
ATOM 798 N N . LEU A 1 110 ? 11.336 0.739 7.546 1.00 89.12 110 LEU A N 1
ATOM 799 C CA . LEU A 1 110 ? 11.101 -0.228 8.616 1.00 89.12 110 LEU A CA 1
ATOM 800 C C . LEU A 1 110 ? 11.396 0.374 9.996 1.00 89.12 110 LEU A C 1
ATOM 802 O O . LEU A 1 110 ? 10.550 0.310 10.883 1.00 89.12 110 LEU A O 1
ATOM 806 N N . SER A 1 111 ? 12.553 1.019 10.163 1.00 88.50 111 SER A N 1
ATOM 807 C CA . SER A 1 111 ? 12.904 1.694 11.419 1.00 88.50 111 SER A CA 1
ATOM 808 C C . SER A 1 111 ? 11.947 2.837 11.762 1.00 88.50 111 SER A C 1
ATOM 810 O O . SER A 1 111 ? 11.773 3.166 12.931 1.00 88.50 111 SER A O 1
ATOM 812 N N . ALA A 1 112 ? 11.313 3.450 10.759 1.00 88.44 112 ALA A N 1
ATOM 813 C CA . ALA A 1 112 ? 10.266 4.437 10.979 1.00 88.44 112 ALA A CA 1
ATOM 814 C C . ALA A 1 112 ? 8.922 3.796 11.368 1.00 88.44 112 ALA A C 1
ATOM 816 O O . ALA A 1 112 ? 8.165 4.429 12.094 1.00 88.44 112 ALA A O 1
ATOM 817 N N . VAL A 1 113 ? 8.621 2.566 10.933 1.00 89.69 113 VAL A N 1
ATOM 818 C CA . VAL A 1 113 ? 7.404 1.831 11.328 1.00 89.69 113 VAL A CA 1
ATOM 819 C C . VAL A 1 113 ? 7.445 1.455 12.809 1.00 89.69 113 VAL A C 1
ATOM 821 O O . VAL A 1 113 ? 6.454 1.669 13.500 1.00 89.69 113 VAL A O 1
ATOM 824 N N . GLU A 1 114 ? 8.573 0.937 13.306 1.00 88.12 114 GLU A N 1
ATOM 825 C CA . GLU A 1 114 ? 8.728 0.447 14.689 1.00 88.12 114 GLU A CA 1
ATOM 826 C C . GLU A 1 114 ? 8.157 1.376 15.787 1.00 88.12 114 GLU A C 1
ATOM 828 O O . GLU A 1 114 ? 7.375 0.890 16.603 1.00 88.12 114 GLU A O 1
ATOM 833 N N . PRO A 1 115 ? 8.465 2.692 15.835 1.00 89.50 115 PRO A N 1
ATOM 834 C CA . PRO A 1 115 ? 7.944 3.591 16.872 1.00 89.50 115 PRO A CA 1
ATOM 835 C C . PRO A 1 115 ? 6.457 3.943 16.725 1.00 89.50 115 PRO A C 1
ATOM 837 O O . PRO A 1 115 ? 5.878 4.533 17.635 1.00 89.50 115 PRO A O 1
ATOM 840 N N . ILE A 1 116 ? 5.846 3.639 15.581 1.00 89.00 116 ILE A N 1
ATOM 841 C CA . ILE A 1 116 ? 4.451 3.985 15.275 1.00 89.00 116 ILE A CA 1
ATOM 842 C C . ILE A 1 116 ? 3.502 2.839 15.617 1.00 89.00 116 ILE A C 1
ATOM 844 O O . ILE A 1 116 ? 2.317 3.077 15.867 1.00 89.00 116 ILE A O 1
ATOM 848 N N . LEU A 1 117 ? 4.026 1.613 15.665 1.00 89.69 117 LEU A N 1
ATOM 849 C CA . LEU A 1 117 ? 3.295 0.428 16.093 1.00 89.69 117 LEU A CA 1
ATOM 850 C C . LEU A 1 117 ? 2.657 0.666 17.470 1.00 89.69 117 LEU A C 1
ATOM 852 O O . LEU A 1 117 ? 3.312 1.045 18.441 1.00 89.69 117 LEU A O 1
ATOM 856 N N . SER A 1 118 ? 1.341 0.491 17.529 1.00 90.88 118 SER A N 1
ATOM 857 C CA . SER A 1 118 ? 0.534 0.713 18.724 1.00 90.88 118 SER A CA 1
ATOM 858 C C . SER A 1 118 ? -0.701 -0.178 18.692 1.00 90.88 118 SER A C 1
ATOM 860 O O . SER A 1 118 ? -1.167 -0.565 17.619 1.00 90.88 118 SER A O 1
ATOM 862 N N . GLU A 1 119 ? -1.275 -0.453 19.865 1.00 91.56 119 GLU A N 1
ATOM 863 C CA . GLU A 1 119 ? -2.514 -1.239 19.979 1.00 91.56 119 GLU A CA 1
ATOM 864 C C . GLU A 1 119 ? -3.662 -0.619 19.160 1.00 91.56 119 GLU A C 1
ATOM 866 O O . GLU A 1 119 ? -4.442 -1.335 18.546 1.00 91.56 119 GLU A O 1
ATOM 871 N N . ALA A 1 120 ? -3.708 0.714 19.035 1.00 89.69 120 ALA A N 1
ATOM 872 C CA . ALA A 1 120 ? -4.710 1.404 18.221 1.00 89.69 120 ALA A CA 1
ATOM 873 C C . ALA A 1 120 ? -4.613 1.064 16.720 1.00 89.69 120 ALA A C 1
ATOM 875 O O . ALA A 1 120 ? -5.637 0.925 16.051 1.00 89.69 120 ALA A O 1
ATOM 876 N N . LEU A 1 121 ? -3.395 0.918 16.183 1.00 89.00 121 LEU A N 1
ATOM 877 C CA . LEU A 1 121 ? -3.201 0.490 14.793 1.00 89.00 121 LEU A CA 1
ATOM 878 C C . LEU A 1 121 ? -3.540 -0.987 14.609 1.00 89.00 121 LEU A C 1
ATOM 880 O O . LEU A 1 121 ? -4.111 -1.349 13.581 1.00 89.00 121 LEU A O 1
ATOM 884 N N . VAL A 1 122 ? -3.227 -1.822 15.601 1.00 91.19 122 VAL A N 1
ATOM 885 C CA . VAL A 1 122 ? -3.618 -3.238 15.616 1.00 91.19 122 VAL A CA 1
ATOM 886 C C . VAL A 1 122 ? -5.140 -3.373 15.592 1.00 91.19 122 VAL A C 1
ATOM 888 O O . VAL A 1 122 ? -5.663 -4.097 14.752 1.00 91.19 122 VAL A O 1
ATOM 891 N N . ASP A 1 123 ? -5.866 -2.605 16.403 1.00 89.44 123 ASP A N 1
ATOM 892 C CA . ASP A 1 123 ? -7.335 -2.614 16.421 1.00 89.44 123 ASP A CA 1
ATOM 893 C C . ASP A 1 123 ? -7.955 -2.124 15.098 1.00 89.44 123 ASP A C 1
ATOM 895 O O . ASP A 1 123 ? -9.009 -2.603 14.670 1.00 89.44 123 ASP A O 1
ATOM 899 N N . GLN A 1 124 ? -7.315 -1.163 14.424 1.00 87.88 124 GLN A N 1
ATOM 900 C CA . GLN A 1 124 ? -7.808 -0.608 13.160 1.00 87.88 124 GLN A CA 1
ATOM 901 C C . GLN A 1 124 ? -7.543 -1.546 11.968 1.00 87.88 124 GLN A C 1
ATOM 903 O O . GLN A 1 124 ? -8.40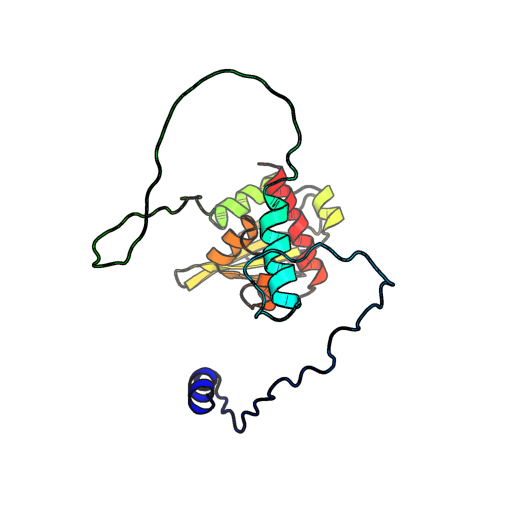1 -1.725 11.084 1.00 87.88 124 GLN A O 1
ATOM 908 N N . VAL A 1 125 ? -6.347 -2.135 11.930 1.00 90.69 125 VAL A N 1
ATOM 909 C CA . VAL A 1 125 ? -5.864 -2.951 10.815 1.00 90.69 125 VAL A CA 1
ATOM 910 C C . VAL A 1 125 ? -6.205 -4.426 11.030 1.00 90.69 125 VAL A C 1
ATOM 912 O O . VAL A 1 125 ? -6.992 -4.967 10.247 1.00 90.69 125 VAL A O 1
ATOM 915 N N . GLY A 1 126 ? -5.684 -5.031 12.102 1.00 90.38 126 GLY A N 1
ATOM 916 C CA . GLY A 1 126 ? -6.013 -6.384 12.557 1.00 90.38 126 GLY A CA 1
ATOM 917 C C . GLY A 1 126 ? -5.520 -7.508 11.645 1.00 90.38 126 GLY A C 1
ATOM 918 O O . GLY A 1 126 ? -6.247 -8.482 11.464 1.00 90.38 126 GLY A O 1
ATOM 919 N N . ALA A 1 127 ? -4.350 -7.360 11.016 1.00 91.94 127 ALA A N 1
ATOM 920 C CA . ALA A 1 127 ? -3.862 -8.287 9.989 1.00 91.94 127 ALA A CA 1
ATOM 921 C C . ALA A 1 127 ? -2.330 -8.391 9.941 1.00 91.94 127 ALA A C 1
ATOM 923 O O . ALA A 1 127 ? -1.619 -7.485 10.378 1.00 91.94 127 ALA A O 1
ATOM 924 N N . SER A 1 128 ? -1.828 -9.488 9.370 1.00 92.69 128 SER A N 1
ATOM 925 C CA . SER A 1 128 ? -0.402 -9.735 9.142 1.00 92.69 128 SER A CA 1
ATOM 926 C C . SER A 1 128 ? -0.019 -9.547 7.672 1.00 92.69 128 SER A C 1
ATOM 928 O O . SER A 1 128 ? -0.670 -10.066 6.760 1.00 92.69 128 SER A O 1
ATOM 930 N N . TYR A 1 129 ? 1.072 -8.821 7.438 1.00 93.94 129 TYR A N 1
ATOM 931 C CA . TYR A 1 129 ? 1.551 -8.434 6.117 1.00 93.94 129 TYR A CA 1
ATOM 932 C C . TYR A 1 129 ? 2.975 -8.921 5.881 1.00 93.94 129 TYR A C 1
ATOM 934 O O . TYR A 1 129 ? 3.855 -8.786 6.731 1.00 93.94 129 TYR A O 1
ATOM 942 N N . GLN A 1 130 ? 3.226 -9.397 4.668 1.00 94.75 130 GLN A N 1
ATOM 943 C CA . GLN A 1 130 ? 4.566 -9.628 4.145 1.00 94.75 130 GLN A CA 1
ATOM 944 C C . GLN A 1 130 ? 4.816 -8.686 2.971 1.00 94.75 130 GLN A C 1
ATOM 946 O O . GLN A 1 130 ? 4.009 -8.611 2.048 1.00 94.75 130 GLN A O 1
ATOM 951 N N . VAL A 1 131 ? 5.958 -8.005 2.965 1.00 94.00 131 VAL A N 1
ATOM 952 C CA . VAL A 1 131 ? 6.372 -7.112 1.880 1.00 94.00 131 VAL A CA 1
ATOM 953 C C . VAL A 1 131 ? 7.644 -7.660 1.245 1.00 94.00 131 VAL A C 1
ATOM 955 O O . VAL A 1 131 ? 8.694 -7.748 1.879 1.00 94.00 131 VAL A O 1
ATOM 958 N N . ASN A 1 132 ? 7.545 -8.036 -0.025 1.00 94.69 132 ASN A N 1
ATOM 959 C CA . ASN A 1 132 ? 8.654 -8.489 -0.851 1.00 94.69 132 ASN A CA 1
ATOM 960 C C . ASN A 1 132 ? 9.104 -7.340 -1.751 1.00 94.69 132 ASN A C 1
ATOM 962 O O . ASN A 1 132 ? 8.410 -6.963 -2.696 1.00 94.69 132 ASN A O 1
ATOM 966 N N . ILE A 1 133 ? 10.284 -6.807 -1.461 1.00 94.69 133 ILE A N 1
ATOM 967 C CA . ILE A 1 133 ? 10.863 -5.676 -2.172 1.00 94.69 133 ILE A CA 1
ATOM 968 C C . ILE A 1 133 ? 11.904 -6.195 -3.153 1.00 94.69 133 ILE A C 1
ATOM 970 O O . ILE A 1 133 ? 12.852 -6.882 -2.768 1.00 94.69 133 ILE A O 1
ATOM 974 N N . THR A 1 134 ? 11.737 -5.853 -4.426 1.00 93.88 134 THR A N 1
ATOM 975 C CA . THR A 1 134 ? 12.755 -6.098 -5.449 1.00 93.88 134 THR A CA 1
ATOM 976 C C . THR A 1 134 ? 13.680 -4.888 -5.525 1.00 93.88 134 THR A C 1
ATOM 978 O O . THR A 1 134 ? 13.252 -3.790 -5.882 1.00 93.88 134 THR A O 1
ATOM 981 N N . LEU A 1 135 ? 14.944 -5.096 -5.166 1.00 90.62 135 LEU A N 1
ATOM 982 C CA . LEU A 1 135 ? 15.999 -4.089 -5.232 1.00 90.62 135 LEU A CA 1
ATOM 983 C C . LEU A 1 135 ? 16.442 -3.885 -6.692 1.00 90.62 135 LEU A C 1
ATOM 985 O O . LEU A 1 135 ? 16.389 -4.829 -7.488 1.00 90.62 135 LEU A O 1
ATOM 989 N N . PRO A 1 136 ? 16.986 -2.710 -7.050 1.00 86.25 136 PRO A N 1
ATOM 990 C CA . PRO A 1 136 ? 17.500 -2.443 -8.397 1.00 86.25 136 PRO A CA 1
ATOM 991 C C . PRO A 1 136 ? 18.678 -3.353 -8.788 1.00 86.25 136 PRO A C 1
ATOM 993 O O . PRO A 1 136 ? 18.946 -3.552 -9.969 1.00 86.25 136 PRO A O 1
ATOM 996 N N . SER A 1 137 ? 19.367 -3.955 -7.812 1.00 87.50 137 SER A N 1
ATOM 997 C CA . SER A 1 137 ? 20.406 -4.970 -8.040 1.00 87.50 137 SER A CA 1
ATOM 998 C C . SER A 1 137 ? 19.857 -6.342 -8.463 1.00 87.50 137 SER A C 1
ATOM 1000 O O . SER A 1 137 ? 20.637 -7.241 -8.771 1.00 87.50 137 SER A O 1
ATOM 1002 N N . GLY A 1 138 ? 18.532 -6.530 -8.447 1.00 86.00 138 GLY A N 1
ATOM 1003 C CA . GLY A 1 138 ? 17.858 -7.812 -8.665 1.00 86.00 138 GLY A CA 1
ATOM 1004 C C . GLY A 1 138 ? 17.755 -8.687 -7.410 1.00 86.00 138 GLY A C 1
ATOM 1005 O O . GLY A 1 138 ? 17.106 -9.734 -7.447 1.00 86.00 138 GLY A O 1
ATOM 1006 N N . ALA A 1 139 ? 18.362 -8.272 -6.293 1.00 90.19 139 ALA A N 1
ATOM 1007 C CA . ALA A 1 139 ? 18.170 -8.922 -5.003 1.00 90.19 139 ALA A CA 1
ATOM 1008 C C . ALA A 1 139 ? 16.743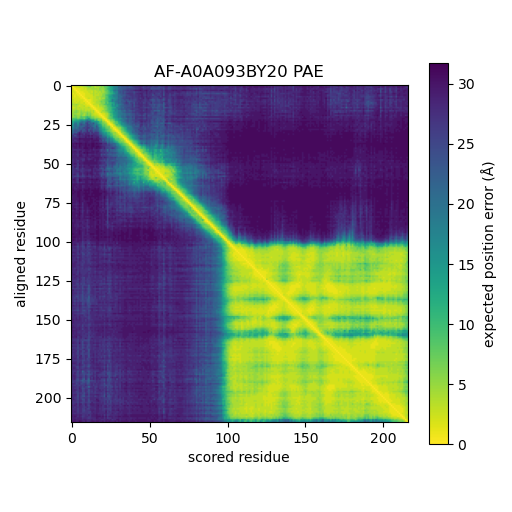 -8.688 -4.474 1.00 90.19 139 ALA A C 1
ATOM 1010 O O . ALA A 1 139 ? 16.081 -7.711 -4.825 1.00 90.19 139 ALA A O 1
ATOM 1011 N N . ARG A 1 140 ? 16.264 -9.595 -3.619 1.00 91.12 140 ARG A N 1
ATOM 1012 C CA . ARG A 1 140 ? 14.959 -9.476 -2.963 1.00 91.12 140 ARG A CA 1
ATOM 1013 C C . ARG A 1 140 ? 15.155 -9.334 -1.466 1.00 91.12 140 ARG A C 1
ATOM 1015 O O . ARG A 1 140 ? 15.818 -10.175 -0.863 1.00 91.12 140 ARG A O 1
ATOM 1022 N N . SER A 1 141 ? 14.545 -8.308 -0.896 1.00 91.88 141 SER A N 1
ATOM 1023 C CA . SER A 1 141 ? 14.462 -8.119 0.546 1.00 91.88 141 SER A CA 1
ATOM 1024 C C . SER A 1 141 ? 13.036 -8.389 0.993 1.00 91.88 141 SER A C 1
ATOM 1026 O O . SER A 1 141 ? 12.084 -7.897 0.390 1.00 91.88 141 SER A O 1
ATOM 1028 N N . THR A 1 142 ? 12.888 -9.185 2.042 1.00 93.12 142 THR A N 1
ATOM 1029 C CA . THR A 1 142 ? 11.581 -9.527 2.601 1.00 93.12 142 THR A CA 1
ATOM 1030 C C . THR A 1 142 ? 11.461 -8.899 3.974 1.00 93.12 142 THR A C 1
ATOM 1032 O O . THR A 1 142 ? 12.397 -8.965 4.772 1.00 93.12 142 THR A O 1
ATOM 1035 N N . TYR A 1 143 ? 10.311 -8.291 4.221 1.00 93.06 143 TYR A N 1
ATOM 1036 C CA . TYR A 1 143 ? 9.948 -7.649 5.473 1.00 93.06 143 TYR A CA 1
ATOM 1037 C C . TYR A 1 143 ? 8.585 -8.168 5.906 1.00 93.06 143 TYR A C 1
ATOM 1039 O O . TYR A 1 143 ? 7.756 -8.537 5.067 1.00 93.06 143 TYR A O 1
ATOM 1047 N N . PHE A 1 144 ? 8.340 -8.158 7.207 1.00 93.75 144 PHE A N 1
ATOM 1048 C CA . PHE A 1 144 ? 7.046 -8.497 7.771 1.00 93.75 144 PHE A CA 1
ATOM 1049 C C . PHE A 1 144 ? 6.548 -7.371 8.669 1.00 93.75 144 PHE A C 1
ATOM 1051 O O . PHE A 1 144 ? 7.337 -6.662 9.297 1.00 93.75 144 PHE A O 1
ATOM 1058 N N . ILE A 1 145 ? 5.230 -7.211 8.702 1.00 92.62 145 ILE A N 1
ATOM 1059 C CA . ILE A 1 145 ? 4.521 -6.278 9.569 1.00 92.62 145 ILE A CA 1
ATOM 1060 C C . ILE A 1 145 ? 3.313 -7.034 10.115 1.00 92.62 145 ILE A C 1
ATOM 1062 O O . ILE A 1 145 ? 2.345 -7.280 9.400 1.00 92.62 145 ILE A O 1
ATOM 1066 N N . ASP A 1 146 ? 3.381 -7.428 11.375 1.00 92.62 146 ASP A N 1
ATOM 1067 C CA . ASP A 1 146 ? 2.289 -8.050 12.103 1.00 92.62 146 ASP A CA 1
ATOM 1068 C C . ASP A 1 146 ? 1.512 -6.981 12.879 1.00 92.62 146 ASP A C 1
ATOM 1070 O O . ASP A 1 146 ? 2.026 -6.377 13.819 1.00 92.62 146 ASP A O 1
ATOM 1074 N N . LEU A 1 147 ? 0.267 -6.739 12.474 1.00 91.06 147 LEU A N 1
ATOM 1075 C CA . LEU A 1 147 ? -0.690 -5.877 13.166 1.00 91.06 147 LEU A CA 1
ATOM 1076 C C . LEU A 1 147 ? -1.911 -6.686 13.623 1.00 91.06 147 LEU A C 1
ATOM 1078 O O . LEU A 1 147 ? -3.023 -6.164 13.639 1.00 91.06 147 LEU A O 1
ATOM 1082 N N . SER A 1 148 ? -1.731 -7.971 13.941 1.00 88.38 148 SER A N 1
ATOM 1083 C CA . SER A 1 148 ? -2.814 -8.864 14.372 1.00 88.38 148 SER A CA 1
ATOM 1084 C C . SER A 1 148 ? -2.954 -8.973 15.893 1.00 88.38 148 SER A C 1
ATOM 1086 O O . SER A 1 148 ? -4.029 -9.314 16.387 1.00 88.38 148 SER A O 1
ATOM 1088 N N . SER A 1 149 ? -1.886 -8.702 16.654 1.00 87.00 149 SER A N 1
ATOM 1089 C CA . SER A 1 149 ? -1.880 -8.881 18.108 1.00 87.00 149 SER A CA 1
ATOM 1090 C C . SER A 1 149 ? -0.947 -7.915 18.851 1.00 87.00 149 SER A C 1
ATOM 1092 O O . SER A 1 149 ? 0.060 -7.445 18.319 1.00 87.00 149 SER A O 1
ATOM 1094 N N . GLY A 1 150 ? -1.293 -7.623 20.111 1.00 88.19 150 GLY A N 1
ATOM 1095 C CA . GLY A 1 150 ? -0.510 -6.758 20.998 1.00 88.19 150 GLY A CA 1
ATOM 1096 C C . GLY A 1 150 ? -0.354 -5.336 20.456 1.00 88.19 150 GLY A C 1
ATOM 1097 O O . GLY A 1 150 ? -1.306 -4.749 19.952 1.00 88.19 150 GLY A O 1
ATOM 1098 N N . SER A 1 151 ? 0.861 -4.792 20.539 1.00 86.31 151 SER A N 1
ATOM 1099 C CA . SER A 1 151 ? 1.220 -3.491 19.959 1.00 86.31 151 SER A CA 1
ATOM 1100 C C . SER A 1 151 ? 1.604 -3.560 18.477 1.00 86.31 151 SER A C 1
ATOM 1102 O O . SER A 1 151 ? 1.924 -2.530 17.892 1.00 86.31 151 SER A O 1
ATOM 1104 N N . GLY A 1 152 ? 1.603 -4.754 17.880 1.00 89.56 152 GLY A N 1
ATOM 1105 C CA . GLY A 1 152 ? 2.157 -5.015 16.559 1.00 89.56 152 GLY A CA 1
ATOM 1106 C C . GLY A 1 152 ? 3.680 -5.174 16.570 1.00 89.56 152 GLY A C 1
ATOM 1107 O O . GLY A 1 152 ? 4.369 -4.764 17.509 1.00 89.56 152 GLY A O 1
ATOM 1108 N N . GLN A 1 153 ? 4.207 -5.792 15.517 1.00 90.56 153 GLN A N 1
ATOM 1109 C CA . GLN A 1 153 ? 5.631 -6.051 15.324 1.00 90.56 153 GLN A CA 1
ATOM 1110 C C . GLN A 1 153 ? 6.003 -5.866 13.854 1.00 90.56 153 GLN A C 1
ATOM 1112 O O . GLN A 1 153 ? 5.255 -6.255 12.966 1.00 90.56 153 GLN A O 1
ATOM 1117 N N . ALA A 1 154 ? 7.175 -5.307 13.579 1.00 91.94 154 ALA A N 1
ATOM 1118 C CA . ALA A 1 154 ? 7.730 -5.258 12.234 1.00 91.94 154 ALA A CA 1
ATOM 1119 C C . ALA A 1 154 ? 9.182 -5.732 12.262 1.00 91.94 154 ALA A C 1
ATOM 1121 O O . ALA A 1 154 ? 9.862 -5.597 13.279 1.00 91.94 154 ALA A O 1
ATOM 1122 N N . GLY A 1 155 ? 9.656 -6.307 11.162 1.00 90.12 155 GLY A N 1
ATOM 1123 C CA . GLY A 1 155 ? 11.025 -6.792 11.088 1.00 90.12 155 GLY A CA 1
ATOM 1124 C C . GLY A 1 155 ? 11.444 -7.265 9.704 1.00 90.12 155 GLY A C 1
ATOM 1125 O O . GLY A 1 155 ? 10.673 -7.270 8.742 1.00 90.12 155 GLY A O 1
ATOM 1126 N N . HIS A 1 156 ? 12.704 -7.680 9.619 1.00 91.31 156 HIS A N 1
ATOM 1127 C CA . HIS A 1 156 ? 13.261 -8.311 8.430 1.00 91.31 156 HIS A CA 1
ATOM 1128 C C . HIS A 1 156 ? 12.939 -9.805 8.396 1.00 91.31 156 HIS A C 1
ATOM 1130 O O . HIS A 1 156 ? 12.992 -10.489 9.417 1.00 91.31 156 HIS A O 1
ATOM 1136 N N . GLY A 1 157 ? 12.719 -10.326 7.194 1.00 87.31 157 GLY A N 1
ATOM 1137 C CA . GLY A 1 157 ? 12.497 -11.742 6.938 1.00 87.31 157 GLY A CA 1
ATOM 1138 C C . GLY A 1 157 ? 11.032 -12.099 6.718 1.00 87.31 157 GLY A C 1
ATOM 1139 O O . GLY A 1 157 ? 10.173 -11.242 6.522 1.00 87.31 157 GLY A O 1
ATOM 1140 N N . VAL A 1 158 ? 10.781 -13.404 6.682 1.00 80.06 158 VAL A N 1
ATOM 1141 C CA . VAL A 1 158 ? 9.441 -13.976 6.520 1.00 80.06 158 VAL A CA 1
ATOM 1142 C C . VAL A 1 158 ? 8.728 -13.919 7.876 1.00 80.06 158 VAL A C 1
ATOM 1144 O O . VAL A 1 158 ? 9.380 -14.195 8.885 1.00 80.06 158 VAL A O 1
ATOM 1147 N N . PRO A 1 159 ? 7.428 -13.577 7.926 1.00 79.12 159 PRO A N 1
ATOM 1148 C CA . PRO A 1 159 ? 6.660 -13.633 9.169 1.00 79.12 159 PRO A CA 1
ATOM 1149 C C . PRO A 1 159 ? 6.726 -15.029 9.812 1.00 79.12 159 PRO A C 1
ATOM 1151 O O . PRO A 1 159 ? 6.771 -16.041 9.114 1.00 79.12 159 PRO A O 1
ATOM 1154 N N . GLU A 1 160 ? 6.693 -15.094 11.149 1.00 71.25 160 GLU A N 1
ATOM 1155 C CA . GLU A 1 160 ? 6.666 -16.370 11.889 1.00 71.25 160 GLU A CA 1
ATOM 1156 C C . GLU A 1 160 ? 5.358 -17.165 11.662 1.00 71.25 160 GLU A C 1
ATOM 1158 O O . GLU A 1 160 ? 5.296 -18.364 11.941 1.00 71.25 160 GLU A O 1
ATOM 1163 N N . GLY A 1 161 ? 4.323 -16.516 11.114 1.00 76.81 161 GLY A N 1
ATOM 1164 C CA . GLY A 1 161 ? 3.030 -17.101 10.751 1.00 76.81 161 GLY A CA 1
ATOM 1165 C C . GLY A 1 161 ? 2.680 -16.968 9.264 1.00 76.81 161 GLY A C 1
ATOM 1166 O O . GLY A 1 161 ? 3.464 -16.476 8.454 1.00 76.81 161 GLY A O 1
ATOM 1167 N N . ASN A 1 162 ? 1.470 -17.406 8.895 1.00 83.19 162 ASN A N 1
ATOM 1168 C CA . ASN A 1 162 ? 0.947 -17.191 7.543 1.00 83.19 162 ASN A CA 1
ATOM 1169 C C . ASN A 1 162 ? 0.473 -15.735 7.408 1.00 83.19 162 ASN A C 1
ATOM 1171 O O . ASN A 1 162 ? -0.414 -15.346 8.167 1.00 83.19 162 ASN A O 1
ATOM 1175 N N . PRO A 1 163 ? 1.013 -14.946 6.465 1.00 90.50 163 PRO A N 1
ATOM 1176 C CA . PRO A 1 163 ? 0.537 -13.588 6.238 1.00 90.50 163 PRO A CA 1
ATOM 1177 C C . PRO A 1 163 ? -0.848 -13.604 5.582 1.00 90.50 163 PRO A C 1
ATOM 1179 O O . PRO A 1 163 ? -1.100 -14.393 4.669 1.00 90.50 163 PRO A O 1
ATOM 1182 N N . ASP A 1 164 ? -1.719 -12.687 5.997 1.00 92.56 164 ASP A N 1
ATOM 1183 C CA . ASP A 1 164 ? -3.025 -12.467 5.365 1.00 92.56 164 ASP A CA 1
ATOM 1184 C C . ASP A 1 164 ? -2.869 -11.812 3.986 1.00 92.56 164 ASP A C 1
ATOM 1186 O O . ASP A 1 164 ? -3.668 -12.030 3.069 1.00 92.56 164 ASP A O 1
ATOM 1190 N N . VAL A 1 165 ? -1.820 -10.995 3.844 1.00 94.38 165 VAL A N 1
ATOM 1191 C CA . VAL A 1 165 ? -1.512 -10.242 2.631 1.00 94.38 165 VAL A CA 1
ATOM 1192 C C . VAL A 1 165 ? -0.018 -10.294 2.336 1.00 94.38 165 VAL A C 1
ATOM 1194 O O . VAL A 1 165 ? 0.818 -9.977 3.180 1.00 94.38 165 VAL A O 1
ATOM 1197 N N . ILE A 1 166 ? 0.324 -10.624 1.094 1.00 94.81 166 ILE A N 1
ATOM 1198 C CA . ILE A 1 166 ? 1.682 -10.545 0.563 1.00 94.81 166 ILE A CA 1
ATOM 1199 C C . ILE A 1 166 ? 1.706 -9.467 -0.516 1.00 94.81 166 ILE A C 1
ATOM 1201 O O . ILE A 1 166 ? 1.005 -9.571 -1.525 1.00 94.81 166 ILE A O 1
ATOM 1205 N N . LEU A 1 167 ? 2.526 -8.442 -0.313 1.00 93.75 167 LEU A N 1
ATOM 1206 C CA . LEU A 1 167 ? 2.770 -7.377 -1.275 1.00 93.75 167 LEU A CA 1
ATOM 1207 C C . LEU A 1 167 ? 4.095 -7.625 -1.994 1.00 93.75 167 LEU A C 1
ATOM 1209 O O . LEU A 1 167 ? 5.103 -7.921 -1.356 1.00 93.75 167 LEU A O 1
ATOM 1213 N N . GLU A 1 168 ? 4.108 -7.484 -3.315 1.00 95.00 168 GLU A N 1
ATOM 1214 C CA . GLU A 1 168 ? 5.333 -7.507 -4.118 1.00 95.00 168 GLU A CA 1
ATOM 1215 C C . GLU A 1 168 ? 5.474 -6.177 -4.851 1.00 95.00 168 GLU A C 1
ATOM 1217 O O . GLU A 1 168 ? 4.549 -5.735 -5.535 1.00 95.00 168 GLU A O 1
ATOM 1222 N N . VAL A 1 169 ? 6.617 -5.519 -4.675 1.00 94.94 169 VAL A N 1
ATOM 1223 C CA . VAL A 1 169 ? 6.840 -4.148 -5.148 1.00 94.94 169 VAL A CA 1
ATOM 1224 C C . VAL A 1 169 ? 8.326 -3.904 -5.415 1.00 94.94 169 VAL A C 1
ATOM 1226 O O . VAL A 1 169 ? 9.188 -4.551 -4.815 1.00 94.94 169 VAL A O 1
ATOM 1229 N N . ALA A 1 170 ? 8.651 -2.992 -6.328 1.00 94.69 170 ALA A N 1
ATOM 1230 C CA . ALA A 1 170 ? 10.023 -2.522 -6.507 1.00 94.69 170 ALA A CA 1
ATOM 1231 C C . ALA A 1 170 ? 10.399 -1.501 -5.419 1.00 94.69 170 ALA A C 1
ATOM 1233 O O . ALA A 1 170 ? 9.540 -0.793 -4.898 1.00 94.69 170 ALA A O 1
ATOM 1234 N N . GLU A 1 171 ? 11.685 -1.394 -5.079 1.00 92.31 171 GLU A N 1
ATOM 1235 C CA . GLU A 1 171 ? 12.149 -0.424 -4.074 1.00 92.31 171 GLU A CA 1
ATOM 1236 C C . GLU A 1 171 ? 11.778 1.024 -4.448 1.00 92.31 171 GLU A C 1
ATOM 1238 O O . GLU A 1 171 ? 11.307 1.786 -3.605 1.00 92.31 171 GLU A O 1
ATOM 1243 N N . GLU A 1 172 ? 11.926 1.388 -5.722 1.00 91.38 172 GLU A N 1
ATOM 1244 C CA . GLU A 1 172 ? 11.579 2.718 -6.235 1.00 91.38 172 GLU A CA 1
ATOM 1245 C C . GLU A 1 172 ? 10.078 3.022 -6.124 1.00 91.38 172 GLU A C 1
ATOM 1247 O O . GLU A 1 172 ? 9.689 4.111 -5.703 1.00 91.38 172 GLU A O 1
ATOM 1252 N N . ASP A 1 173 ? 9.235 2.034 -6.428 1.00 92.44 173 ASP A N 1
ATOM 1253 C CA . ASP A 1 173 ? 7.780 2.148 -6.361 1.00 92.44 173 ASP A CA 1
ATOM 1254 C C . ASP A 1 173 ? 7.316 2.275 -4.912 1.00 92.44 173 ASP A C 1
ATOM 1256 O O . ASP A 1 173 ? 6.418 3.059 -4.609 1.00 92.44 173 ASP A O 1
ATOM 1260 N N . LEU A 1 174 ? 7.948 1.526 -4.004 1.00 91.12 174 LEU A N 1
ATOM 1261 C CA . LEU A 1 174 ? 7.694 1.624 -2.574 1.00 91.12 174 LEU A CA 1
ATOM 1262 C C . LEU A 1 174 ? 8.024 3.026 -2.065 1.00 91.12 174 LEU A C 1
ATOM 1264 O O . LEU A 1 174 ? 7.217 3.628 -1.362 1.00 91.12 174 LEU A O 1
ATOM 1268 N N . GLN A 1 175 ? 9.176 3.570 -2.453 1.00 90.31 175 GLN A N 1
ATOM 1269 C CA . GLN A 1 175 ? 9.561 4.932 -2.097 1.00 90.31 175 GLN A CA 1
ATOM 1270 C C . GLN A 1 175 ? 8.531 5.949 -2.588 1.00 90.31 175 GLN A C 1
ATOM 1272 O O . GLN A 1 175 ? 8.099 6.795 -1.810 1.00 90.31 175 GLN A O 1
ATOM 1277 N N . ASP A 1 176 ? 8.073 5.834 -3.832 1.00 89.94 176 ASP A N 1
ATOM 1278 C CA . ASP A 1 176 ? 7.071 6.741 -4.392 1.00 89.94 176 ASP A CA 1
ATOM 1279 C C . ASP A 1 176 ? 5.702 6.591 -3.694 1.00 89.94 176 ASP A C 1
ATOM 1281 O O . ASP A 1 176 ? 5.023 7.590 -3.443 1.00 89.94 176 ASP A O 1
ATOM 1285 N N . LEU A 1 177 ? 5.304 5.368 -3.311 1.00 89.19 177 LEU A N 1
ATOM 1286 C CA . LEU A 1 177 ? 4.101 5.109 -2.499 1.00 89.19 177 LEU A CA 1
ATOM 1287 C C . LEU A 1 177 ? 4.203 5.801 -1.136 1.00 89.19 177 LEU A C 1
ATOM 1289 O O . LEU A 1 177 ? 3.267 6.465 -0.676 1.00 89.19 177 LEU A O 1
ATOM 1293 N N . PHE A 1 178 ? 5.371 5.691 -0.506 1.00 85.94 178 PHE A N 1
ATOM 1294 C CA . PHE A 1 178 ? 5.654 6.326 0.770 1.00 85.94 178 PHE A CA 1
ATOM 1295 C C . PHE A 1 178 ? 5.766 7.838 0.668 1.00 85.94 178 PHE A C 1
ATOM 1297 O O . PHE A 1 178 ? 5.343 8.521 1.588 1.00 85.94 178 PHE A O 1
ATOM 1304 N N . LEU A 1 179 ? 6.254 8.405 -0.427 1.00 84.75 179 LEU A N 1
ATOM 1305 C CA . LEU A 1 179 ? 6.238 9.855 -0.628 1.00 84.75 179 LEU A CA 1
ATOM 1306 C C . LEU A 1 179 ? 4.827 10.354 -0.972 1.00 84.75 179 LEU A C 1
ATOM 1308 O O . LEU A 1 179 ? 4.431 11.444 -0.565 1.00 84.75 179 LEU A O 1
ATOM 1312 N N . GLY A 1 180 ? 3.989 9.490 -1.548 1.00 84.50 180 GLY A N 1
ATOM 1313 C CA . GLY A 1 180 ? 2.654 9.832 -2.043 1.00 84.50 180 GLY A CA 1
ATOM 1314 C C . GLY A 1 180 ? 2.656 10.277 -3.506 1.00 84.50 180 GLY A C 1
ATOM 1315 O O . GLY A 1 180 ? 1.598 10.631 -4.022 1.00 84.50 180 GLY A O 1
ATOM 1316 N N . ASP A 1 181 ? 3.815 10.210 -4.163 1.00 87.81 181 ASP A N 1
ATOM 1317 C CA . ASP A 1 181 ? 3.982 10.426 -5.600 1.00 87.81 181 ASP A CA 1
ATOM 1318 C C . ASP A 1 181 ? 3.297 9.311 -6.404 1.00 87.81 181 ASP A C 1
ATOM 1320 O O . ASP A 1 181 ? 2.795 9.534 -7.507 1.00 87.81 181 ASP A O 1
ATOM 1324 N N . LEU A 1 182 ? 3.211 8.112 -5.818 1.00 87.56 182 LEU A N 1
ATOM 1325 C CA . LEU A 1 182 ? 2.451 6.991 -6.348 1.00 87.56 182 LEU A CA 1
ATOM 1326 C C . LEU A 1 182 ? 1.259 6.671 -5.438 1.00 87.56 182 LEU A C 1
ATOM 1328 O O . LEU A 1 182 ? 1.379 6.557 -4.220 1.00 87.56 182 LEU A O 1
ATOM 1332 N N . ARG A 1 183 ? 0.074 6.511 -6.034 1.00 89.75 183 ARG A N 1
ATOM 1333 C CA . ARG A 1 183 ? -1.148 6.121 -5.313 1.00 89.75 183 ARG A CA 1
ATOM 1334 C C . ARG A 1 183 ? -1.234 4.586 -5.232 1.00 89.75 183 ARG A C 1
ATOM 1336 O O . ARG A 1 183 ? -1.118 3.953 -6.284 1.00 89.75 183 ARG A O 1
ATOM 1343 N N . PRO A 1 184 ? -1.527 3.979 -4.062 1.00 89.25 184 PRO A N 1
ATOM 1344 C CA . PRO A 1 184 ? -1.580 2.518 -3.899 1.00 89.25 184 PRO A CA 1
ATOM 1345 C C . PRO A 1 184 ? -2.500 1.806 -4.895 1.00 89.25 184 PRO A C 1
ATOM 1347 O O . PRO A 1 184 ? -2.097 0.843 -5.544 1.00 89.25 184 PRO A O 1
ATOM 1350 N N . LEU A 1 185 ? -3.715 2.328 -5.095 1.00 89.88 185 LEU A N 1
ATOM 1351 C CA . LEU A 1 185 ? -4.674 1.743 -6.035 1.00 89.88 185 LEU A CA 1
ATOM 1352 C C . LEU A 1 185 ? -4.180 1.812 -7.491 1.00 89.88 185 LEU A C 1
ATOM 1354 O O . LEU A 1 185 ? -4.346 0.861 -8.250 1.00 89.88 185 LEU A O 1
ATOM 1358 N N . SER A 1 186 ? -3.537 2.916 -7.883 1.00 91.12 186 SER A N 1
ATOM 1359 C CA . SER A 1 186 ? -2.961 3.080 -9.223 1.00 91.12 186 SER A CA 1
ATOM 1360 C C . SER A 1 186 ? -1.753 2.165 -9.443 1.00 91.12 186 SER A C 1
ATOM 1362 O O . SER A 1 186 ? -1.612 1.589 -10.521 1.00 91.12 186 SER A O 1
ATOM 1364 N N . ALA A 1 187 ? -0.903 1.987 -8.428 1.00 92.69 187 ALA A N 1
ATOM 1365 C CA . ALA A 1 187 ? 0.206 1.035 -8.472 1.00 92.69 187 ALA A CA 1
ATOM 1366 C C . ALA A 1 187 ? -0.298 -0.404 -8.644 1.00 92.69 187 ALA A C 1
ATOM 1368 O O . ALA A 1 187 ? 0.251 -1.157 -9.444 1.00 92.69 187 ALA A O 1
ATOM 1369 N N . TYR A 1 188 ? -1.387 -0.752 -7.952 1.00 91.44 188 TYR A N 1
ATOM 1370 C CA . TYR A 1 188 ? -2.018 -2.061 -8.080 1.00 91.44 188 TYR A CA 1
ATOM 1371 C C . TYR A 1 188 ? -2.599 -2.293 -9.478 1.00 91.44 188 TYR A C 1
ATOM 1373 O O . TYR A 1 188 ? -2.260 -3.270 -10.139 1.00 91.44 188 TYR A O 1
ATOM 1381 N N . MET A 1 189 ? -3.411 -1.357 -9.980 1.00 91.31 189 MET A N 1
ATOM 1382 C CA . MET A 1 189 ? -4.023 -1.477 -11.312 1.00 91.31 189 MET A CA 1
ATOM 1383 C C . MET A 1 189 ? -2.999 -1.477 -12.455 1.00 91.31 189 MET A C 1
ATOM 1385 O O . MET A 1 189 ? -3.255 -2.068 -13.499 1.00 91.31 189 MET A O 1
ATOM 1389 N N . SER A 1 190 ? -1.845 -0.827 -12.270 1.00 93.00 190 SER A N 1
ATOM 1390 C CA . SER A 1 190 ? -0.746 -0.834 -13.247 1.00 93.00 190 SER A CA 1
ATOM 1391 C C . SER A 1 190 ? 0.171 -2.058 -13.142 1.00 93.00 190 SER A C 1
ATOM 1393 O O . SER A 1 190 ? 1.041 -2.230 -13.992 1.00 93.00 190 SER A O 1
ATOM 1395 N N . GLY A 1 191 ? -0.000 -2.906 -12.121 1.00 92.75 191 GLY A N 1
ATOM 1396 C CA . GLY A 1 191 ? 0.829 -4.091 -11.882 1.00 92.75 191 GLY A CA 1
ATOM 1397 C C . GLY A 1 191 ? 2.193 -3.815 -11.237 1.00 92.75 191 GLY A C 1
ATOM 1398 O O . GLY A 1 191 ? 2.952 -4.757 -11.018 1.00 92.75 191 GLY A O 1
ATOM 1399 N N . ARG A 1 192 ? 2.495 -2.552 -10.906 1.00 92.19 192 ARG A N 1
ATOM 1400 C CA . ARG A 1 192 ? 3.705 -2.134 -10.167 1.00 92.19 192 ARG A CA 1
ATOM 1401 C C . ARG A 1 192 ? 3.692 -2.603 -8.712 1.00 92.19 192 ARG A C 1
ATOM 1403 O O . ARG A 1 192 ? 4.727 -2.920 -8.139 1.00 92.19 192 ARG A O 1
ATOM 1410 N N . LEU A 1 193 ? 2.497 -2.678 -8.132 1.00 93.81 193 LEU A N 1
ATOM 1411 C CA . LEU A 1 193 ? 2.247 -3.272 -6.827 1.00 93.81 193 LEU A CA 1
ATOM 1412 C C . LEU A 1 193 ? 1.402 -4.527 -7.024 1.00 93.81 193 LEU A C 1
ATOM 1414 O O . LEU A 1 193 ? 0.255 -4.441 -7.453 1.00 93.81 193 LEU A O 1
ATOM 1418 N N . GLN A 1 194 ? 1.935 -5.693 -6.690 1.00 94.00 194 GLN A N 1
ATOM 1419 C CA . GLN A 1 194 ? 1.144 -6.919 -6.672 1.00 94.00 194 GLN A CA 1
ATOM 1420 C C . GLN A 1 194 ? 0.691 -7.207 -5.252 1.00 94.00 194 GLN A C 1
ATOM 1422 O O . GLN A 1 194 ? 1.458 -7.076 -4.303 1.00 94.00 194 GLN A O 1
ATOM 1427 N N . VAL A 1 195 ? -0.563 -7.620 -5.117 1.00 94.81 195 VAL A N 1
ATOM 1428 C CA . VAL A 1 195 ? -1.168 -7.990 -3.839 1.00 94.81 195 VAL A CA 1
ATOM 1429 C C . VAL A 1 195 ? -1.687 -9.413 -3.973 1.00 94.81 195 VAL A C 1
ATOM 1431 O O . VAL A 1 195 ? -2.480 -9.704 -4.869 1.00 94.81 195 VAL A O 1
ATOM 1434 N N . LYS A 1 196 ? -1.236 -10.298 -3.087 1.00 93.19 196 LYS A N 1
ATOM 1435 C CA . LYS A 1 196 ? -1.741 -11.664 -2.931 1.00 93.19 196 LYS A CA 1
ATOM 1436 C C . LYS A 1 196 ? -2.410 -11.768 -1.565 1.00 93.19 196 LYS A C 1
ATOM 1438 O O . LYS A 1 196 ? -1.804 -11.385 -0.572 1.00 93.19 196 LYS A O 1
ATOM 1443 N N . GLY A 1 197 ? -3.629 -12.295 -1.519 1.00 92.44 197 GLY A N 1
ATOM 1444 C CA . GLY A 1 197 ? -4.437 -12.347 -0.299 1.00 92.44 197 GLY A CA 1
ATOM 1445 C C . GLY A 1 197 ? -5.619 -11.385 -0.361 1.00 92.44 197 GLY A C 1
ATOM 1446 O O . GLY A 1 197 ? -6.154 -11.126 -1.442 1.00 92.44 197 GLY A O 1
ATOM 1447 N N . ASP A 1 198 ? -6.039 -10.878 0.794 1.00 92.25 198 ASP A N 1
ATOM 1448 C CA . ASP A 1 198 ? -7.199 -9.994 0.891 1.00 92.25 198 ASP A CA 1
ATOM 1449 C C . ASP A 1 198 ? -6.849 -8.547 0.488 1.00 92.25 198 ASP A C 1
ATOM 1451 O O . ASP A 1 198 ? -6.057 -7.854 1.132 1.00 92.25 198 ASP A O 1
ATOM 1455 N N . LEU A 1 199 ? -7.469 -8.068 -0.595 1.00 90.50 199 LEU A N 1
ATOM 1456 C CA . LEU A 1 199 ? -7.254 -6.711 -1.101 1.00 90.50 199 LEU A CA 1
ATOM 1457 C C . LEU A 1 199 ? -7.771 -5.630 -0.139 1.00 90.50 199 LEU A C 1
ATOM 1459 O O . LEU A 1 199 ? -7.186 -4.551 -0.058 1.00 90.50 199 LEU A O 1
ATOM 1463 N N . HIS A 1 200 ? -8.857 -5.889 0.589 1.00 90.44 200 HIS A N 1
ATOM 1464 C CA . HIS A 1 200 ? -9.391 -4.943 1.562 1.00 90.44 200 HIS A CA 1
ATOM 1465 C C . HIS A 1 200 ? -8.410 -4.747 2.722 1.00 90.44 200 HIS A C 1
ATOM 1467 O O . HIS A 1 200 ? -8.145 -3.607 3.110 1.00 90.44 200 HIS A O 1
ATOM 1473 N N . LEU A 1 201 ? -7.800 -5.832 3.212 1.00 92.00 201 LEU A N 1
ATOM 1474 C CA . LEU A 1 201 ? -6.725 -5.751 4.203 1.00 92.00 201 LEU A CA 1
ATOM 1475 C C . LEU A 1 201 ? -5.493 -5.034 3.639 1.00 92.00 201 LEU A C 1
ATOM 1477 O O . LEU A 1 201 ? -4.906 -4.206 4.331 1.00 92.00 201 LEU A O 1
ATOM 1481 N N . ALA A 1 202 ? -5.130 -5.262 2.375 1.00 90.50 202 ALA A N 1
ATOM 1482 C CA . ALA A 1 202 ? -4.019 -4.549 1.740 1.00 90.50 202 ALA A CA 1
ATOM 1483 C C . ALA A 1 202 ? -4.224 -3.024 1.722 1.00 90.50 202 ALA A C 1
ATOM 1485 O O . ALA A 1 202 ? -3.289 -2.270 1.982 1.00 90.50 202 ALA A O 1
ATOM 1486 N N . LEU A 1 203 ? -5.450 -2.559 1.464 1.00 89.88 203 LEU A N 1
ATOM 1487 C CA . LEU A 1 203 ? -5.778 -1.131 1.477 1.00 89.88 203 LEU A CA 1
ATOM 1488 C C . LEU A 1 203 ? -5.752 -0.531 2.889 1.00 89.88 203 LEU A C 1
ATOM 1490 O O . LEU A 1 203 ? -5.377 0.629 3.044 1.00 89.88 203 LEU A O 1
ATOM 1494 N N . LYS A 1 204 ? -6.084 -1.308 3.929 1.00 90.06 204 LYS A N 1
ATOM 1495 C CA . LYS A 1 204 ? -5.975 -0.848 5.324 1.00 90.06 204 LYS A CA 1
ATOM 1496 C C . LYS A 1 204 ? -4.540 -0.522 5.741 1.00 90.06 204 LYS A C 1
ATOM 1498 O O . LYS A 1 204 ? -4.353 0.344 6.591 1.00 90.06 204 LYS A O 1
ATOM 1503 N N . LEU A 1 205 ? -3.534 -1.148 5.124 1.00 88.06 205 LEU A N 1
ATOM 1504 C CA . LEU A 1 205 ? -2.124 -0.842 5.390 1.00 88.06 205 LEU A CA 1
ATOM 1505 C C . LEU A 1 205 ? -1.773 0.624 5.070 1.00 88.06 205 LEU A C 1
ATOM 1507 O O . LEU A 1 205 ? -0.821 1.167 5.624 1.00 88.06 205 LEU A O 1
ATOM 1511 N N . GLU A 1 206 ? -2.561 1.308 4.230 1.00 87.31 206 GLU A N 1
ATOM 1512 C CA . GLU A 1 206 ? -2.395 2.743 3.971 1.00 87.31 206 GLU A CA 1
ATOM 1513 C C . GLU A 1 206 ? -2.526 3.583 5.255 1.00 87.31 206 GLU A C 1
ATOM 1515 O O . GLU A 1 206 ? -1.876 4.620 5.376 1.0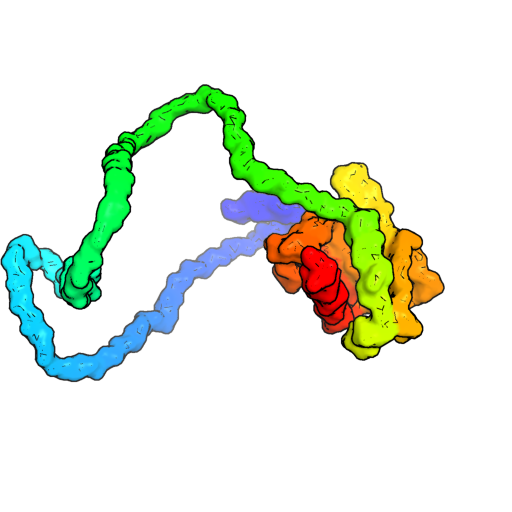0 87.31 206 GLU A O 1
ATOM 1520 N N . GLU A 1 207 ? -3.309 3.134 6.239 1.00 87.56 207 GLU A N 1
ATOM 1521 C CA . GLU A 1 207 ? -3.460 3.822 7.527 1.00 87.56 207 GLU A CA 1
ATOM 1522 C C . GLU A 1 207 ? -2.142 3.856 8.314 1.00 87.56 207 GLU A C 1
ATOM 1524 O O . GLU A 1 207 ? -1.793 4.896 8.875 1.00 87.56 207 GLU A O 1
ATOM 1529 N N . LEU A 1 208 ? -1.345 2.781 8.257 1.00 87.69 208 LEU A N 1
ATOM 1530 C CA . LEU A 1 208 ? 0.006 2.754 8.828 1.00 87.69 208 LEU A CA 1
ATOM 1531 C C . LEU A 1 208 ? 0.905 3.795 8.147 1.00 87.69 208 LEU A C 1
ATOM 1533 O O . LEU A 1 208 ? 1.561 4.595 8.811 1.00 87.69 208 LEU A O 1
ATOM 1537 N N . VAL A 1 209 ? 0.894 3.835 6.812 1.00 85.88 209 VAL A N 1
ATOM 1538 C CA . VAL A 1 209 ? 1.702 4.788 6.032 1.00 85.88 209 VAL A CA 1
ATOM 1539 C C . VAL A 1 209 ? 1.287 6.236 6.322 1.00 85.88 209 VAL A C 1
ATOM 1541 O O . VAL A 1 209 ? 2.137 7.121 6.426 1.00 85.88 209 VAL A O 1
ATOM 1544 N N . LYS A 1 210 ? -0.012 6.504 6.492 1.00 86.19 210 LYS A N 1
ATOM 1545 C CA . LYS A 1 210 ? -0.520 7.825 6.896 1.00 86.19 210 LYS A CA 1
ATOM 1546 C C . LYS A 1 210 ? -0.060 8.204 8.302 1.00 86.19 210 LYS A C 1
ATOM 1548 O O . LYS A 1 210 ? 0.376 9.339 8.495 1.00 86.19 210 LYS A O 1
ATOM 1553 N N . ALA A 1 211 ? -0.104 7.271 9.255 1.00 86.38 211 ALA A N 1
ATOM 1554 C CA . ALA A 1 211 ? 0.392 7.495 10.611 1.00 86.38 211 ALA A CA 1
ATOM 1555 C C . ALA A 1 211 ? 1.888 7.861 10.608 1.00 86.38 211 ALA A C 1
ATOM 1557 O O . ALA A 1 211 ? 2.286 8.813 11.278 1.00 86.38 211 ALA A O 1
ATOM 1558 N N . MET A 1 212 ? 2.690 7.207 9.758 1.00 84.69 212 MET A N 1
ATOM 1559 C CA . MET A 1 212 ? 4.104 7.551 9.540 1.00 84.69 212 MET A CA 1
ATOM 1560 C C . MET A 1 212 ? 4.333 8.956 9.017 1.00 84.69 212 MET A C 1
ATOM 1562 O O . MET A 1 212 ? 5.236 9.646 9.486 1.00 84.69 212 MET A O 1
ATOM 1566 N N . LYS A 1 213 ? 3.504 9.412 8.079 1.00 80.69 213 LYS A N 1
ATOM 1567 C CA . LYS A 1 213 ? 3.599 10.779 7.556 1.00 80.69 213 LYS A CA 1
ATOM 1568 C C . LYS A 1 213 ? 3.191 11.826 8.581 1.00 80.69 213 LYS A C 1
ATOM 1570 O O . LYS A 1 213 ? 3.777 12.897 8.598 1.00 80.69 213 LYS A O 1
ATOM 1575 N N . SER A 1 214 ? 2.191 11.531 9.411 1.00 78.94 214 SER A N 1
ATOM 1576 C CA . SER A 1 214 ? 1.702 12.471 10.423 1.00 78.94 214 SER A CA 1
ATOM 1577 C C . SER A 1 214 ? 2.644 12.619 11.619 1.00 78.94 214 SER A C 1
ATOM 1579 O O . SER A 1 214 ? 2.494 13.572 12.381 1.00 78.94 214 SER A O 1
ATOM 1581 N N . HIS A 1 215 ? 3.566 11.674 11.819 1.00 64.88 215 HIS A N 1
ATOM 1582 C CA . HIS A 1 215 ? 4.526 11.691 12.923 1.00 64.88 215 HIS A CA 1
ATOM 1583 C C . HIS A 1 215 ? 5.844 12.415 12.582 1.00 64.88 215 HIS A C 1
ATOM 1585 O O . HIS A 1 215 ? 6.769 12.425 13.393 1.00 64.88 215 HIS A O 1
ATOM 1591 N N . ARG A 1 216 ? 5.942 13.008 11.387 1.00 56.22 216 ARG A N 1
ATOM 1592 C CA . ARG A 1 216 ? 7.124 13.708 10.877 1.00 56.22 216 ARG A CA 1
ATOM 1593 C C . ARG A 1 216 ? 6.846 15.196 10.698 1.00 56.22 216 ARG A C 1
ATOM 1595 O O . ARG A 1 216 ? 7.791 15.978 10.943 1.00 56.22 216 ARG A O 1
#

pLDDT: mean 71.47, std 21.94, range [25.48, 95.0]

Secondary structure (DSSP, 8-state):
-HHHHHHHHHTTT---------------PPP-----S---PPPPTT-TTS-HHHHHHHHHHHHTTS------------------------------------PPPHHHHHHHHTTT--HHHHHHH--EEEEEEE-TTS-EEEEEEE-SSTT-EEEESS-SS--SEEEEEEHHHHHHHHHTSS-HHHHHHTTSEEEEE-HHHHHHHHHHHHHHHHT-

Nearest PDB structures (foldseek):
  6z1x-assembly1_A  TM=8.778E-01  e=2.986E-11  Homo sapiens
  8af3-assembly1_A  TM=8.868E-01  e=3.393E-11  Homo sapiens
  1ikt-assembly1_A  TM=8.929E-01  e=8.313E-11  Homo sapiens
  6z1w-assembly1_A  TM=8.778E-01  e=1.387E-10  Homo sapiens
  8af2-assembly2_B  TM=8.899E-01  e=2.171E-10  Homo sapiens